Protein AF-A0A8S3HGE3-F1 (afdb_monomer_lite)

Radius of gyration: 22.32 Å; chains: 1; bounding box: 62×62×55 Å

Organism: NCBI:txid392030

Secondary structure (DSSP, 8-state):
-HHHHHHHS--HHHHHHHHHHHHHHHHHGGGS-HHHHHHHHHHHHHHHHHHHHT--TTTHHHHHHHHHHHHTTS-GGGGHHHHHHHHHHHH----SSHHHHHHHHHHHGGGGGGGGG-HHHHHHHHHHHHHHTT-S-HHHHHHHHHHHHHHHTT---TTSS---SS--HHHHHHHHHHHHHHHHHHHHTS----GGGSGGG--HHHHHHHHTT--

pLDDT: mean 78.07, std 15.97, range [35.91, 94.75]

Structure (mmCIF, N/CA/C/O backbone):
data_AF-A0A8S3HGE3-F1
#
_entry.id   AF-A0A8S3HGE3-F1
#
loop_
_atom_site.group_PDB
_atom_site.id
_atom_site.type_symbol
_atom_site.label_atom_id
_atom_site.label_alt_id
_atom_site.label_comp_id
_atom_site.label_asym_id
_atom_site.label_entity_id
_atom_site.label_seq_id
_atom_site.pdbx_PDB_ins_code
_atom_site.Cartn_x
_atom_site.Cartn_y
_atom_site.Cartn_z
_atom_site.occupancy
_atom_site.B_iso_or_equiv
_atom_site.auth_seq_id
_atom_site.auth_comp_id
_atom_site.auth_asym_id
_atom_site.auth_atom_id
_atom_site.pdbx_PDB_model_num
ATOM 1 N N . MET A 1 1 ? -13.834 15.877 12.678 1.00 54.72 1 MET A N 1
ATOM 2 C CA . MET A 1 1 ? -13.545 17.327 12.611 1.00 54.72 1 MET A CA 1
ATOM 3 C C . MET A 1 1 ? -12.083 17.630 12.947 1.00 54.72 1 MET A C 1
ATOM 5 O O . MET A 1 1 ? -11.400 18.137 12.074 1.00 54.72 1 MET A O 1
ATOM 9 N N . LEU A 1 2 ? -11.557 17.205 14.107 1.00 62.97 2 LEU A N 1
ATOM 10 C CA . LEU A 1 2 ? -10.169 17.497 14.526 1.00 62.97 2 LEU A CA 1
ATOM 11 C C . LEU A 1 2 ? -9.059 16.929 13.608 1.00 62.97 2 LEU A C 1
ATOM 13 O O . LEU A 1 2 ? -8.028 17.559 13.411 1.00 62.97 2 LEU A O 1
ATOM 17 N N . ILE A 1 3 ? -9.249 15.727 13.049 1.00 71.12 3 ILE A N 1
ATOM 18 C CA . ILE A 1 3 ? -8.222 15.075 12.211 1.00 71.12 3 ILE A CA 1
ATOM 19 C C . ILE A 1 3 ? -8.073 15.797 10.861 1.00 71.12 3 ILE A C 1
ATOM 21 O O . ILE A 1 3 ? -6.953 16.067 10.445 1.00 71.12 3 ILE A O 1
ATOM 25 N N . HIS A 1 4 ? -9.191 16.173 10.224 1.00 71.25 4 HIS A N 1
ATOM 26 C CA . HIS A 1 4 ? -9.187 16.958 8.980 1.00 71.25 4 HIS A CA 1
ATOM 27 C C . HIS A 1 4 ? -8.531 18.333 9.157 1.00 71.25 4 HIS A C 1
ATOM 29 O O . HIS A 1 4 ? -7.916 18.844 8.227 1.00 71.25 4 HIS A O 1
ATOM 35 N N . GLU A 1 5 ? -8.670 18.943 10.333 1.00 68.62 5 GLU A N 1
ATOM 36 C CA . GLU A 1 5 ? -8.031 20.222 10.642 1.00 68.62 5 GLU A CA 1
ATOM 37 C C . GLU A 1 5 ? -6.507 20.067 10.713 1.00 68.62 5 GLU A C 1
ATOM 39 O O . GLU A 1 5 ? -5.779 20.774 10.019 1.00 68.62 5 GLU A O 1
ATOM 44 N N . LYS A 1 6 ? -6.022 19.043 11.427 1.00 67.31 6 LYS A N 1
ATOM 45 C CA . LYS A 1 6 ? -4.583 18.757 11.542 1.00 67.31 6 LYS A CA 1
ATOM 46 C C . LYS A 1 6 ? -3.909 18.384 10.224 1.00 67.31 6 LYS A C 1
ATOM 48 O O . LYS A 1 6 ? -2.721 18.639 10.069 1.00 67.31 6 LYS A O 1
ATOM 53 N N . THR A 1 7 ? -4.624 17.784 9.273 1.00 66.25 7 THR A N 1
ATOM 54 C CA . THR A 1 7 ? -4.056 17.444 7.956 1.00 66.25 7 THR A CA 1
ATOM 55 C C . THR A 1 7 ? -4.011 18.608 6.974 1.00 66.25 7 THR A C 1
ATOM 57 O O . THR A 1 7 ? -3.362 18.485 5.939 1.00 66.25 7 THR A O 1
ATOM 60 N N . LYS A 1 8 ? -4.687 19.726 7.268 1.00 69.50 8 LYS A N 1
ATOM 61 C CA . LYS A 1 8 ? -4.568 20.965 6.479 1.00 69.50 8 LYS A CA 1
ATOM 62 C C . LYS A 1 8 ? -3.322 21.764 6.848 1.00 69.50 8 LYS A C 1
ATOM 64 O O . LYS A 1 8 ? -2.841 22.573 6.055 1.00 69.50 8 LYS A O 1
ATOM 69 N N . GLU A 1 9 ? -2.786 21.542 8.042 1.00 65.25 9 GLU A N 1
ATOM 70 C CA . GLU A 1 9 ? -1.549 22.166 8.482 1.00 65.25 9 GLU A CA 1
ATOM 71 C C . GLU A 1 9 ? -0.352 21.535 7.761 1.00 65.25 9 GLU A C 1
ATOM 73 O O . GLU A 1 9 ? -0.118 20.334 7.846 1.00 65.25 9 GLU A O 1
ATOM 78 N N . LYS A 1 10 ? 0.484 22.354 7.111 1.00 65.0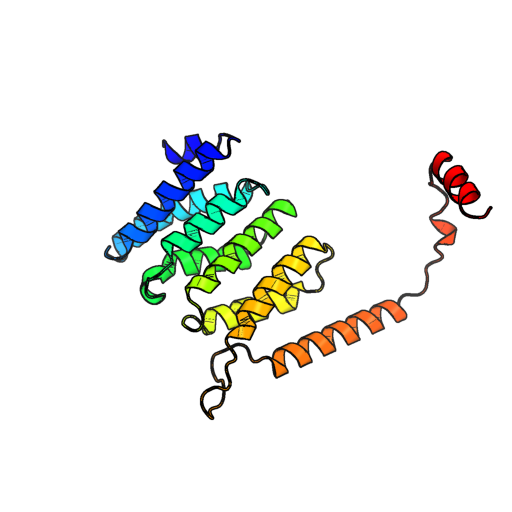6 10 LYS A N 1
ATOM 79 C CA . LYS A 1 10 ? 1.721 21.892 6.443 1.00 65.06 10 LYS A CA 1
ATOM 80 C C . LYS A 1 10 ? 2.775 21.326 7.407 1.00 65.06 10 LYS A C 1
ATOM 82 O O . LYS A 1 10 ? 3.845 20.902 6.969 1.00 65.06 10 LYS A O 1
ATOM 87 N N . GLN A 1 11 ? 2.527 21.363 8.716 1.00 73.44 11 GLN A N 1
ATOM 88 C CA . GLN A 1 11 ? 3.486 20.911 9.711 1.00 73.44 11 GLN A CA 1
ATOM 89 C C . GLN A 1 11 ? 3.559 19.385 9.750 1.00 73.44 11 GLN A C 1
ATOM 91 O O . GLN A 1 11 ? 2.564 18.689 9.951 1.00 73.44 11 GLN A O 1
ATOM 96 N N . ASN A 1 12 ? 4.780 18.860 9.641 1.00 74.88 12 ASN A N 1
ATOM 97 C CA . ASN A 1 12 ? 5.035 17.420 9.692 1.00 74.88 12 ASN A CA 1
ATOM 98 C C . ASN A 1 12 ? 4.527 16.779 11.003 1.00 74.88 12 ASN A C 1
ATOM 100 O O . ASN A 1 12 ? 4.037 15.653 11.010 1.00 74.88 12 ASN A O 1
ATOM 104 N N . GLY A 1 13 ? 4.587 17.519 12.119 1.00 80.81 13 GLY A N 1
ATOM 105 C CA . GLY A 1 13 ? 4.080 17.064 13.417 1.00 80.81 13 GLY A CA 1
ATOM 106 C C . GLY A 1 13 ? 2.573 16.788 13.417 1.00 80.81 13 GLY A C 1
ATOM 107 O O . GLY A 1 13 ? 2.141 15.763 13.945 1.00 80.81 13 GLY A O 1
ATOM 108 N N . SER A 1 14 ? 1.777 17.644 12.776 1.00 84.75 14 SER A N 1
ATOM 109 C CA . SER A 1 14 ? 0.318 17.500 12.714 1.00 84.75 14 SER A CA 1
ATOM 110 C C . SER A 1 14 ? -0.094 16.299 11.866 1.00 84.75 14 SER A C 1
ATOM 112 O O . SER A 1 14 ? -0.944 15.512 12.292 1.00 84.75 14 SER A O 1
ATOM 114 N N . HIS A 1 15 ? 0.586 16.078 10.734 1.00 88.31 15 HIS A N 1
ATOM 115 C CA . HIS A 1 15 ? 0.413 14.864 9.933 1.00 88.31 15 HIS A CA 1
ATOM 116 C C . HIS A 1 15 ? 0.807 13.599 10.691 1.00 88.31 15 HIS A C 1
ATOM 118 O O . HIS A 1 15 ? 0.085 12.610 10.605 1.00 88.31 15 HIS A O 1
ATOM 124 N N . ARG A 1 16 ? 1.906 13.617 11.457 1.00 89.31 16 ARG A N 1
ATOM 125 C CA . ARG A 1 16 ? 2.322 12.459 12.258 1.00 89.31 16 ARG A CA 1
ATOM 126 C C . ARG A 1 16 ? 1.259 12.069 13.282 1.00 89.31 16 ARG A C 1
ATOM 128 O O . ARG A 1 16 ? 0.862 10.911 13.322 1.00 89.31 16 ARG A O 1
ATOM 135 N N . VAL A 1 17 ? 0.736 13.037 14.036 1.00 91.12 17 VAL A N 1
ATOM 136 C CA . VAL A 1 17 ? -0.325 12.779 15.024 1.00 91.12 17 VAL A CA 1
ATOM 137 C C . V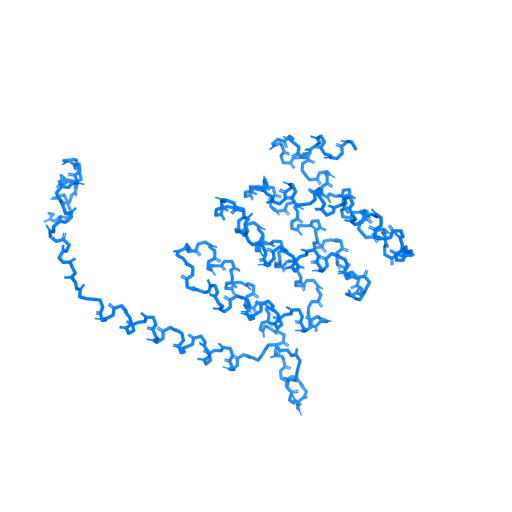AL A 1 17 ? -1.595 12.255 14.348 1.00 91.12 17 VAL A C 1
ATOM 139 O O . VAL A 1 17 ? -2.197 11.295 14.823 1.00 91.12 17 VAL A O 1
ATOM 142 N N . ALA A 1 18 ? -2.004 12.854 13.226 1.00 91.88 18 ALA A N 1
ATOM 143 C CA . ALA A 1 18 ? -3.161 12.376 12.471 1.00 91.88 18 ALA A CA 1
ATOM 144 C C . ALA A 1 18 ? -2.960 10.931 11.978 1.00 91.88 18 ALA A C 1
ATOM 146 O O . ALA A 1 18 ? -3.851 10.097 12.133 1.00 91.88 18 ALA A O 1
ATOM 147 N N . ALA A 1 19 ? -1.779 10.627 11.441 1.00 92.50 19 ALA A N 1
ATOM 148 C CA . ALA A 1 19 ? -1.415 9.310 10.938 1.00 92.50 19 ALA A CA 1
ATOM 149 C C . ALA A 1 19 ? -1.388 8.250 12.060 1.00 92.50 19 ALA A C 1
ATOM 151 O O . ALA A 1 19 ? -1.895 7.146 11.871 1.00 92.50 19 ALA A O 1
ATOM 152 N N . GLU A 1 20 ? -0.878 8.585 13.247 1.00 94.06 20 GLU A N 1
ATOM 153 C CA . GLU A 1 20 ? -0.883 7.698 14.422 1.00 94.06 20 GLU A CA 1
ATOM 154 C C . GLU A 1 20 ? -2.304 7.387 14.910 1.00 94.06 20 GLU A C 1
ATOM 156 O O . GLU A 1 20 ? -2.634 6.224 15.155 1.00 94.06 20 GLU A O 1
ATOM 161 N N . ILE A 1 21 ? -3.175 8.401 14.987 1.00 94.31 21 ILE A N 1
ATOM 162 C CA . ILE A 1 21 ? -4.586 8.214 15.358 1.00 94.31 21 ILE A CA 1
ATOM 163 C C . ILE A 1 21 ? -5.279 7.291 14.351 1.00 94.31 21 ILE A C 1
ATOM 165 O O . ILE A 1 21 ? -5.951 6.338 14.746 1.00 94.31 21 ILE A O 1
ATOM 169 N N . VAL A 1 22 ? -5.090 7.536 13.051 1.00 94.75 22 VAL A N 1
ATOM 170 C CA . VAL A 1 22 ? -5.672 6.704 11.987 1.00 94.75 22 VAL A CA 1
ATOM 171 C C . VAL A 1 22 ? -5.157 5.269 12.064 1.00 94.75 22 VAL A C 1
ATOM 173 O O . VAL A 1 22 ? -5.952 4.334 11.974 1.00 94.75 22 VAL A O 1
ATOM 176 N N . ALA A 1 23 ? -3.857 5.073 12.298 1.00 94.50 23 ALA A N 1
ATOM 177 C CA . ALA A 1 23 ? -3.283 3.739 12.443 1.00 94.50 23 ALA A CA 1
ATOM 178 C C . ALA A 1 23 ? -3.908 2.985 13.629 1.00 94.50 23 ALA A C 1
ATOM 180 O O . ALA A 1 23 ? -4.253 1.807 13.509 1.00 94.50 23 ALA A O 1
ATOM 181 N N . GLY A 1 24 ? -4.107 3.681 14.755 1.00 94.44 24 GLY A N 1
ATOM 182 C CA . GLY A 1 24 ? -4.789 3.152 15.935 1.00 94.44 24 GLY A CA 1
ATOM 183 C C . GLY A 1 24 ? -6.242 2.763 15.659 1.00 94.44 24 GLY A C 1
ATOM 184 O O . GLY A 1 24 ? -6.662 1.676 16.053 1.00 94.44 24 GLY A O 1
ATOM 185 N N . ILE A 1 25 ? -6.989 3.598 14.930 1.00 94.50 25 ILE A N 1
ATOM 186 C CA . ILE A 1 25 ? -8.376 3.313 14.531 1.00 94.50 25 ILE A CA 1
ATOM 187 C C . ILE A 1 25 ? -8.440 2.067 13.640 1.00 94.50 25 ILE A C 1
ATOM 189 O O . ILE A 1 25 ? -9.190 1.138 13.943 1.00 94.50 25 ILE A O 1
ATOM 193 N N . ILE A 1 26 ? -7.623 2.004 12.580 1.00 94.00 26 ILE A N 1
ATOM 194 C CA . ILE A 1 26 ? -7.601 0.857 11.658 1.00 94.00 26 ILE A CA 1
ATOM 195 C C . ILE A 1 26 ? -7.278 -0.425 12.431 1.00 94.00 26 ILE A C 1
ATOM 197 O O . ILE A 1 26 ? -8.004 -1.415 12.336 1.00 94.00 26 ILE A O 1
ATOM 201 N N . ARG A 1 27 ? -6.236 -0.400 13.266 1.00 92.12 27 ARG A N 1
ATOM 202 C CA . ARG A 1 27 ? -5.816 -1.565 14.054 1.00 92.12 27 ARG A CA 1
ATOM 203 C C . ARG A 1 27 ? -6.837 -1.962 15.124 1.00 92.12 27 ARG A C 1
ATOM 205 O O . ARG A 1 27 ? -7.022 -3.154 15.375 1.00 92.12 27 ARG A O 1
ATOM 212 N N . GLY A 1 28 ? -7.501 -0.987 15.744 1.00 91.75 28 GLY A N 1
ATOM 213 C CA . GLY A 1 28 ? -8.552 -1.190 16.744 1.00 91.75 28 GLY A CA 1
ATOM 214 C C . GLY A 1 28 ? -9.842 -1.762 16.153 1.00 91.75 28 GLY A C 1
ATOM 215 O O . GLY A 1 28 ? -10.520 -2.549 16.811 1.00 91.75 28 GLY A O 1
ATOM 216 N N . SER A 1 29 ? -10.128 -1.457 14.884 1.00 91.88 29 SER A N 1
ATOM 217 C CA . SER A 1 29 ? -11.315 -1.945 14.168 1.00 91.88 29 SER A CA 1
ATOM 218 C C . SER A 1 29 ? -11.254 -3.425 13.755 1.00 91.88 29 SER A C 1
ATOM 220 O O . SER A 1 29 ? -12.217 -3.955 13.209 1.00 91.88 29 SER A O 1
ATOM 222 N N . LYS A 1 30 ? -10.164 -4.149 14.061 1.00 84.56 30 LYS A N 1
ATOM 223 C CA . LYS A 1 30 ? -9.951 -5.548 13.625 1.00 84.56 30 LYS A CA 1
ATOM 224 C C . LYS A 1 30 ? -10.990 -6.572 14.110 1.00 84.56 30 LYS A C 1
ATOM 226 O O . LYS A 1 30 ? -11.008 -7.690 13.598 1.00 84.56 30 LYS A O 1
ATOM 231 N N . TYR A 1 31 ? -11.766 -6.239 15.142 1.00 86.81 31 TYR A N 1
ATOM 232 C CA . TYR A 1 31 ? -12.810 -7.100 15.717 1.00 86.81 31 TYR A CA 1
ATOM 233 C C . TYR A 1 31 ? -14.220 -6.536 15.523 1.00 86.81 31 TYR A C 1
ATOM 235 O O . TYR A 1 31 ? -15.166 -7.046 16.117 1.00 86.81 31 TYR A O 1
ATOM 243 N N . TRP A 1 32 ? -14.365 -5.465 14.746 1.00 92.50 32 TRP A N 1
ATOM 244 C CA . TRP A 1 32 ? -15.670 -4.879 14.473 1.00 92.50 32 TRP A CA 1
ATOM 245 C C . TRP A 1 32 ? -16.461 -5.762 13.509 1.00 92.50 32 TRP A C 1
ATOM 247 O O . TRP A 1 32 ? -15.884 -6.552 12.755 1.00 92.50 32 TRP A O 1
ATOM 257 N N . THR A 1 33 ? -17.787 -5.635 13.542 1.00 92.25 33 THR A N 1
ATOM 258 C CA . THR A 1 33 ? -18.631 -6.276 12.532 1.00 92.25 33 THR A CA 1
ATOM 259 C C . THR A 1 33 ? -18.387 -5.630 11.168 1.00 92.25 33 THR A C 1
ATOM 261 O O . THR A 1 33 ? -17.829 -4.531 11.072 1.00 92.25 33 THR A O 1
ATOM 264 N N . ILE A 1 34 ? -18.787 -6.318 10.099 1.00 89.50 34 ILE A N 1
ATOM 265 C CA . ILE A 1 34 ? -18.593 -5.824 8.732 1.00 89.50 34 ILE A CA 1
ATOM 266 C C . ILE A 1 34 ? -19.322 -4.487 8.548 1.00 89.50 34 ILE A C 1
ATOM 268 O O . ILE A 1 34 ? -18.757 -3.566 7.976 1.00 89.50 34 ILE A O 1
ATOM 272 N N . GLU A 1 35 ? -20.514 -4.335 9.122 1.00 93.19 35 GLU A N 1
ATOM 273 C CA . GLU A 1 35 ? -21.335 -3.125 9.010 1.00 93.19 35 GLU A CA 1
ATOM 274 C C . GLU A 1 35 ? -20.646 -1.915 9.655 1.00 93.19 35 GLU A C 1
ATOM 276 O O . GLU A 1 35 ? -20.549 -0.850 9.044 1.00 93.19 35 GLU A O 1
ATOM 281 N N . MET A 1 36 ? -20.101 -2.092 10.863 1.00 93.69 36 MET A N 1
ATOM 282 C CA . MET A 1 36 ? -19.348 -1.042 11.559 1.00 93.69 36 MET A CA 1
ATOM 283 C C . MET A 1 36 ? -18.067 -0.675 10.807 1.00 93.69 36 MET A C 1
ATOM 285 O O . MET A 1 36 ? -17.673 0.492 10.748 1.00 93.69 36 MET A O 1
ATOM 289 N N . LEU A 1 37 ? -17.392 -1.679 10.246 1.00 93.25 37 LEU A N 1
ATOM 290 C CA . LEU A 1 37 ? -16.194 -1.465 9.450 1.00 93.25 37 LEU A CA 1
ATOM 291 C C . LEU A 1 37 ? -16.529 -0.691 8.164 1.00 93.25 37 LEU A C 1
ATOM 293 O O . LEU A 1 37 ? -15.776 0.197 7.773 1.00 93.25 37 LEU A O 1
ATOM 297 N N . ASP A 1 38 ? -17.667 -0.962 7.539 1.00 91.62 38 ASP A N 1
ATOM 298 C CA . ASP A 1 38 ? -18.091 -0.304 6.299 1.00 91.62 38 ASP A CA 1
ATOM 299 C C . ASP A 1 38 ? -18.464 1.152 6.525 1.00 91.62 38 ASP A C 1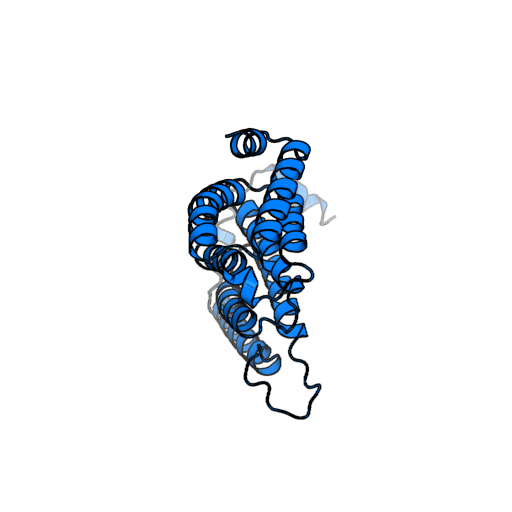
ATOM 301 O O . ASP A 1 38 ? -18.056 2.027 5.755 1.00 91.62 38 ASP A O 1
ATOM 305 N N . GLU A 1 39 ? -19.160 1.433 7.623 1.00 93.56 39 GLU A N 1
ATOM 306 C CA . GLU A 1 39 ? -19.457 2.799 8.041 1.00 93.56 39 GLU A CA 1
ATOM 307 C C . GLU A 1 39 ? -18.176 3.595 8.333 1.00 93.56 39 GLU A C 1
ATOM 309 O O . GLU A 1 39 ? -18.026 4.735 7.877 1.00 93.56 39 GLU A O 1
ATOM 314 N N . LEU A 1 40 ? -17.207 2.976 9.019 1.00 93.88 40 LEU A N 1
ATOM 315 C CA . LEU A 1 40 ? -15.900 3.579 9.272 1.00 93.88 40 LEU A CA 1
ATOM 316 C C . LEU A 1 40 ? -15.165 3.889 7.962 1.00 93.88 40 LEU A C 1
ATOM 318 O O . LEU A 1 40 ? -14.719 5.020 7.743 1.00 93.88 40 LEU A O 1
ATOM 322 N N . TRP A 1 41 ? -15.035 2.892 7.084 1.00 93.88 41 TRP A N 1
ATOM 323 C CA . TRP A 1 41 ? -14.255 3.017 5.854 1.00 93.88 41 TRP A CA 1
ATOM 324 C C . TRP A 1 41 ? -14.905 3.929 4.820 1.00 93.88 41 TRP A C 1
ATOM 326 O O . TRP A 1 41 ? -14.175 4.539 4.039 1.00 93.88 41 TRP A O 1
ATOM 336 N N . LYS A 1 42 ? -16.230 4.119 4.846 1.00 92.62 42 LYS A N 1
ATOM 337 C CA . LYS A 1 42 ? -16.914 5.115 4.009 1.00 92.62 42 LYS A CA 1
ATOM 338 C C . LYS A 1 42 ? -16.358 6.521 4.240 1.00 92.62 42 LYS A C 1
ATOM 340 O O . LYS A 1 42 ? -15.998 7.204 3.285 1.00 92.62 42 LYS A O 1
ATOM 345 N N . ASN A 1 43 ? -16.239 6.932 5.501 1.00 91.00 43 ASN A N 1
ATOM 346 C CA . ASN A 1 43 ? -15.710 8.252 5.852 1.00 91.00 43 ASN A CA 1
ATOM 347 C C . ASN A 1 43 ? -14.180 8.293 5.750 1.00 91.00 43 ASN A C 1
ATOM 349 O O . ASN A 1 43 ? -13.609 9.262 5.248 1.00 91.00 43 ASN A O 1
ATOM 353 N N . LEU A 1 44 ? -13.512 7.223 6.189 1.00 92.38 44 LEU A N 1
ATOM 354 C CA . LEU A 1 44 ? -12.054 7.155 6.198 1.00 92.38 44 LEU A CA 1
ATOM 355 C C . LEU A 1 44 ? -11.462 7.172 4.783 1.00 92.38 44 LEU A C 1
ATOM 357 O O . LEU A 1 44 ? -10.444 7.818 4.567 1.00 92.38 44 LEU A O 1
ATOM 361 N N . THR A 1 45 ? -12.111 6.528 3.810 1.00 90.62 45 THR A N 1
ATOM 362 C CA . THR A 1 45 ? -11.656 6.511 2.408 1.00 90.62 45 THR A CA 1
ATOM 363 C C . THR A 1 45 ? -11.656 7.911 1.799 1.00 90.62 45 THR A C 1
ATOM 365 O O . THR A 1 45 ? -10.688 8.290 1.145 1.00 90.62 45 THR A O 1
ATOM 368 N N . VAL A 1 46 ? -12.703 8.709 2.042 1.00 89.19 46 VAL A N 1
ATOM 369 C CA . VAL A 1 46 ? -12.779 10.099 1.554 1.00 89.19 46 VAL A CA 1
ATOM 370 C C . VAL A 1 46 ? -11.632 10.930 2.131 1.00 89.19 46 VAL A C 1
ATOM 372 O O . VAL A 1 46 ? -10.916 11.597 1.387 1.00 89.19 46 VAL A O 1
ATOM 375 N N . PHE A 1 47 ? -11.410 10.825 3.442 1.00 89.75 47 PHE A N 1
ATOM 376 C CA . PHE A 1 47 ? -10.310 11.503 4.122 1.00 89.75 47 PHE A CA 1
ATOM 377 C C . PHE A 1 47 ? -8.933 11.062 3.599 1.00 89.75 47 PHE A C 1
ATOM 379 O O . PHE A 1 47 ? -8.089 11.898 3.287 1.00 89.75 47 PHE A O 1
ATOM 386 N N . LEU A 1 48 ? -8.696 9.755 3.465 1.00 89.06 48 LEU A N 1
ATOM 387 C CA . LEU A 1 48 ? -7.415 9.234 2.990 1.00 89.06 48 LEU A CA 1
ATOM 388 C C . LEU A 1 48 ? -7.138 9.624 1.533 1.00 89.06 48 LEU A C 1
ATOM 390 O O . LEU A 1 48 ? -5.985 9.888 1.202 1.00 89.06 48 LEU A O 1
ATOM 394 N N . ASN A 1 49 ? -8.161 9.719 0.679 1.00 86.44 49 ASN A N 1
ATOM 395 C CA . ASN A 1 49 ? -8.011 10.227 -0.688 1.00 86.44 49 ASN A CA 1
ATOM 396 C C . ASN A 1 49 ? -7.593 11.707 -0.711 1.00 86.44 49 ASN A C 1
ATOM 398 O O . ASN A 1 49 ? -6.700 12.081 -1.476 1.00 86.44 49 ASN A O 1
ATOM 402 N N . GLU A 1 50 ? -8.184 12.541 0.151 1.00 84.19 50 GLU A N 1
ATOM 403 C CA . GLU A 1 50 ? -7.792 13.951 0.307 1.00 84.19 50 GLU A CA 1
ATOM 404 C C . GLU A 1 50 ? -6.337 14.071 0.783 1.00 84.19 50 GLU A C 1
ATOM 406 O O . GLU A 1 50 ? -5.555 14.849 0.231 1.00 84.19 50 GLU A O 1
ATOM 411 N N . VAL A 1 51 ? -5.951 13.256 1.768 1.00 85.31 51 VAL A N 1
ATOM 412 C CA . VAL A 1 51 ? -4.574 13.189 2.268 1.00 85.31 51 VAL A CA 1
ATOM 413 C C . VAL A 1 51 ? -3.616 12.772 1.157 1.00 85.31 51 VAL A C 1
ATOM 415 O O . VAL A 1 51 ? -2.633 13.470 0.923 1.00 85.31 51 VAL A O 1
ATOM 418 N N . CYS A 1 52 ? -3.908 11.673 0.457 1.00 81.88 52 CYS A N 1
ATOM 419 C CA . CYS A 1 52 ? -3.062 11.125 -0.603 1.00 81.88 52 CYS A CA 1
ATOM 420 C C . CYS A 1 52 ? -2.854 12.112 -1.757 1.00 81.88 52 CYS A C 1
ATOM 422 O O . CYS A 1 52 ? -1.756 12.196 -2.309 1.00 81.88 52 CYS A O 1
ATOM 424 N N . SER A 1 53 ? -3.878 12.907 -2.073 1.00 80.81 53 SER A N 1
ATOM 425 C CA . SER A 1 53 ? -3.805 13.945 -3.107 1.00 80.81 53 SER A CA 1
ATOM 426 C C . SER A 1 53 ? -2.836 15.078 -2.745 1.00 80.81 53 SER A C 1
ATOM 428 O O . SER A 1 53 ? -2.216 15.666 -3.628 1.00 80.81 53 SER A O 1
ATOM 430 N N . ASN A 1 54 ? -2.665 15.348 -1.447 1.00 79.81 54 ASN A N 1
ATOM 431 C CA . ASN A 1 54 ? -1.870 16.455 -0.910 1.00 79.81 54 ASN A CA 1
ATOM 432 C C . ASN A 1 54 ? -0.545 16.006 -0.261 1.00 79.81 54 ASN A C 1
ATOM 434 O O . ASN A 1 54 ? 0.073 16.767 0.492 1.00 79.81 54 ASN A O 1
ATOM 438 N N . LEU A 1 55 ? -0.096 14.774 -0.521 1.00 80.12 55 LEU A N 1
ATOM 439 C CA . LEU A 1 55 ? 1.166 14.274 0.024 1.00 80.12 55 LEU A CA 1
ATOM 440 C C . LEU A 1 55 ? 2.370 15.017 -0.554 1.00 80.12 55 LEU A C 1
ATOM 442 O O . LEU A 1 55 ? 2.445 15.328 -1.741 1.00 80.12 55 LEU A O 1
ATOM 446 N N . ASN A 1 56 ? 3.355 15.242 0.309 1.00 77.31 56 ASN A N 1
ATOM 447 C CA . ASN A 1 56 ? 4.679 15.714 -0.064 1.00 77.31 56 ASN A CA 1
ATOM 448 C C . ASN A 1 56 ? 5.734 14.710 0.427 1.00 77.31 56 ASN A C 1
ATOM 450 O O . ASN A 1 56 ? 5.430 13.793 1.194 1.00 77.31 56 ASN A O 1
ATOM 454 N N . SER A 1 57 ? 6.986 14.892 0.009 1.00 76.00 57 SER A N 1
ATOM 455 C CA . SER A 1 57 ? 8.096 13.995 0.364 1.00 76.00 57 SER A CA 1
ATOM 456 C C . SER A 1 57 ? 8.322 13.854 1.873 1.00 76.00 57 SER A C 1
ATOM 458 O O . SER A 1 57 ? 8.824 12.830 2.327 1.00 76.00 57 SER A O 1
ATOM 460 N N . ASN A 1 58 ? 7.954 14.865 2.664 1.00 76.88 58 ASN A N 1
ATOM 461 C CA . ASN A 1 58 ? 8.155 14.856 4.111 1.00 76.88 58 ASN A CA 1
ATOM 462 C C . ASN A 1 58 ? 7.016 14.113 4.823 1.00 76.88 58 ASN A C 1
ATOM 464 O O . ASN A 1 58 ? 7.265 13.352 5.758 1.00 76.88 58 ASN A O 1
ATOM 468 N N . THR A 1 59 ? 5.778 14.280 4.350 1.00 83.94 59 THR A N 1
ATOM 469 C CA . THR A 1 59 ? 4.579 13.694 4.963 1.00 83.94 59 THR A CA 1
ATOM 470 C C . THR A 1 59 ? 4.304 12.267 4.497 1.00 83.94 59 THR A C 1
ATOM 472 O O . THR A 1 59 ? 3.679 11.506 5.239 1.00 83.94 59 THR A O 1
ATOM 475 N N . CYS A 1 60 ? 4.799 11.853 3.322 1.00 85.25 60 CYS A N 1
ATOM 476 C CA . CYS A 1 60 ? 4.598 10.491 2.813 1.00 85.25 60 CYS A CA 1
ATOM 477 C C . CYS A 1 60 ? 5.159 9.423 3.768 1.00 85.25 60 CYS A C 1
ATOM 479 O O . CYS A 1 60 ? 4.566 8.357 3.920 1.00 85.25 60 CYS A O 1
ATOM 481 N N . SER A 1 61 ? 6.253 9.734 4.471 1.00 88.31 61 SER A N 1
ATOM 482 C CA . SER A 1 61 ? 6.873 8.851 5.466 1.00 88.31 61 SER A CA 1
ATOM 483 C C . SER A 1 61 ? 5.950 8.559 6.659 1.00 88.31 61 SER A C 1
ATOM 485 O O . SER A 1 61 ? 5.859 7.412 7.108 1.00 88.31 61 SER A O 1
ATOM 487 N N . CYS A 1 62 ? 5.206 9.566 7.133 1.00 90.44 62 CYS A N 1
ATOM 488 C CA . CYS A 1 62 ? 4.245 9.423 8.226 1.00 90.44 62 CYS A CA 1
ATOM 489 C C . CYS A 1 62 ? 3.097 8.492 7.832 1.00 90.44 62 CYS A C 1
ATOM 491 O O . CYS A 1 62 ? 2.746 7.585 8.585 1.00 90.44 62 CYS A O 1
ATOM 493 N N . TRP A 1 63 ? 2.546 8.676 6.631 1.00 91.19 63 TRP A N 1
ATOM 494 C CA . TRP A 1 63 ? 1.430 7.864 6.143 1.00 91.19 63 TRP A CA 1
ATOM 495 C C . TRP A 1 63 ? 1.854 6.451 5.743 1.00 91.19 63 TRP A C 1
ATOM 497 O O . TRP A 1 63 ? 1.139 5.500 6.049 1.00 91.19 63 TRP A O 1
ATOM 507 N N . GLY A 1 64 ? 3.046 6.277 5.165 1.00 91.38 64 GLY A N 1
ATOM 508 C CA . GLY A 1 64 ? 3.615 4.943 4.960 1.00 91.38 64 GLY A CA 1
ATOM 509 C C . GLY A 1 64 ? 3.790 4.196 6.286 1.00 91.38 64 GLY A C 1
ATOM 510 O O . GLY A 1 64 ? 3.349 3.056 6.422 1.00 91.38 64 GLY A O 1
ATOM 511 N N . SER A 1 65 ? 4.328 4.864 7.311 1.00 92.06 65 SER A N 1
ATOM 512 C CA . SER A 1 65 ? 4.461 4.277 8.653 1.00 92.06 65 SER A CA 1
ATOM 513 C C . SER A 1 65 ? 3.105 3.944 9.287 1.00 92.06 65 SER A C 1
ATOM 515 O O . SER A 1 65 ? 2.974 2.902 9.925 1.00 92.06 65 SER A O 1
ATOM 517 N N . CYS A 1 66 ? 2.085 4.779 9.071 1.00 93.81 66 CYS A N 1
ATOM 518 C CA . CYS A 1 66 ? 0.711 4.525 9.511 1.00 93.81 66 CYS A CA 1
ATOM 519 C C . CYS A 1 66 ? 0.155 3.222 8.928 1.00 93.81 66 CYS A C 1
ATOM 521 O O . CYS A 1 66 ? -0.253 2.347 9.693 1.00 93.81 66 CYS A O 1
ATOM 523 N N . PHE A 1 67 ? 0.196 3.051 7.601 1.00 93.50 67 PHE A N 1
ATOM 524 C CA . PHE A 1 67 ? -0.274 1.818 6.963 1.00 93.50 67 PHE A CA 1
ATOM 525 C C . PHE A 1 67 ? 0.539 0.607 7.413 1.00 93.50 67 PHE A C 1
ATOM 527 O O . PHE A 1 67 ? -0.044 -0.415 7.776 1.00 93.50 67 PHE A O 1
ATOM 534 N N . LYS A 1 68 ? 1.870 0.733 7.464 1.00 93.75 68 LYS A N 1
ATOM 535 C CA . LYS A 1 68 ? 2.755 -0.328 7.951 1.00 93.75 68 LYS A CA 1
ATOM 536 C C . LYS A 1 68 ? 2.342 -0.789 9.351 1.00 93.75 68 LYS A C 1
ATOM 538 O O . LYS A 1 68 ? 2.063 -1.967 9.546 1.00 93.75 68 LYS A O 1
ATOM 543 N N . TYR A 1 69 ? 2.234 0.138 10.301 1.00 94.12 69 TYR A N 1
ATOM 544 C CA . TYR A 1 69 ? 1.888 -0.166 11.691 1.00 94.12 69 TYR A CA 1
ATOM 545 C C . TYR A 1 69 ? 0.461 -0.704 11.859 1.00 94.12 69 TYR A C 1
ATOM 547 O O . TYR A 1 69 ? 0.211 -1.565 12.708 1.00 94.12 69 TYR A O 1
ATOM 555 N N . ALA A 1 70 ? -0.485 -0.205 11.061 1.00 93.81 70 ALA A N 1
ATOM 556 C CA . ALA A 1 70 ? -1.867 -0.668 11.088 1.00 93.81 70 ALA A CA 1
ATOM 557 C C . ALA A 1 70 ? -1.998 -2.128 10.619 1.00 93.81 70 ALA A C 1
ATOM 559 O O . ALA A 1 70 ? -2.811 -2.875 11.161 1.00 93.81 70 ALA A O 1
ATOM 560 N N . MET A 1 71 ? -1.192 -2.530 9.632 1.00 93.38 71 MET A N 1
ATOM 561 C CA . MET A 1 71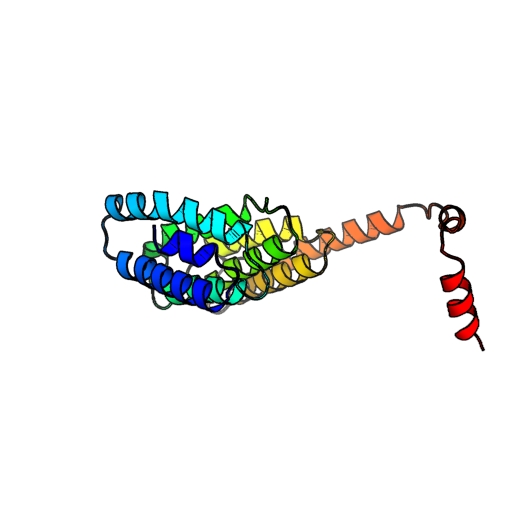 ? -1.250 -3.843 8.977 1.00 93.38 71 MET A CA 1
ATOM 562 C C . MET A 1 71 ? -0.285 -4.885 9.578 1.00 93.38 71 MET A C 1
ATOM 564 O O . MET A 1 71 ? -0.442 -6.088 9.355 1.00 93.38 71 MET A O 1
ATOM 568 N N . GLU A 1 72 ? 0.707 -4.450 10.352 1.00 92.94 72 GLU A N 1
ATOM 569 C CA . GLU A 1 72 ? 1.725 -5.312 10.956 1.00 92.94 72 GLU A CA 1
ATOM 570 C C . GLU A 1 72 ? 1.147 -6.295 11.990 1.00 92.94 72 GLU A C 1
ATOM 572 O O . GLU A 1 72 ? 0.311 -5.944 12.823 1.00 92.94 72 GLU A O 1
ATOM 577 N N . ASN A 1 73 ? 1.634 -7.544 11.972 1.00 89.56 73 ASN A N 1
ATOM 578 C CA . ASN A 1 73 ? 1.212 -8.627 12.874 1.00 89.56 73 ASN A CA 1
ATOM 579 C C . ASN A 1 73 ? -0.303 -8.922 12.863 1.00 89.56 73 ASN A C 1
ATOM 581 O O . ASN A 1 73 ? -0.848 -9.447 13.837 1.00 89.56 73 ASN A O 1
ATOM 585 N N . VAL A 1 74 ? -0.991 -8.615 11.757 1.00 88.62 74 VAL A N 1
ATOM 586 C CA . VAL A 1 74 ? -2.407 -8.952 11.550 1.00 88.62 74 VAL A CA 1
ATOM 587 C C . VAL A 1 74 ? -2.577 -9.917 10.371 1.00 88.62 74 VAL A C 1
ATOM 589 O O . VAL A 1 74 ? -1.764 -9.959 9.446 1.00 88.62 74 VAL A O 1
ATOM 592 N N . ASP A 1 75 ? -3.626 -10.740 10.428 1.00 89.88 75 ASP A N 1
ATOM 593 C CA . ASP A 1 75 ? -4.067 -11.591 9.321 1.00 89.88 75 ASP A CA 1
ATOM 594 C C . ASP A 1 75 ? -4.587 -10.719 8.154 1.00 89.88 75 ASP A C 1
ATOM 596 O O . ASP A 1 75 ? -5.508 -9.923 8.376 1.00 89.88 75 ASP A O 1
ATOM 600 N N . PRO A 1 76 ? -4.063 -10.866 6.918 1.00 90.69 76 PRO A N 1
ATOM 601 C CA . PRO A 1 76 ? -4.488 -10.060 5.773 1.00 90.69 76 PRO A CA 1
ATOM 602 C C . PRO A 1 76 ? -5.991 -10.143 5.483 1.00 90.69 76 PRO A C 1
ATOM 604 O O . PRO A 1 76 ? -6.584 -9.164 5.035 1.00 90.69 76 PRO A O 1
ATOM 607 N N . ARG A 1 77 ? -6.643 -11.273 5.796 1.00 88.44 77 ARG A N 1
ATOM 608 C CA . ARG A 1 77 ? -8.089 -11.470 5.581 1.00 88.44 77 ARG A CA 1
ATOM 609 C C . ARG A 1 77 ? -8.932 -10.513 6.419 1.00 88.44 77 ARG A C 1
ATOM 611 O O . ARG A 1 77 ? -10.016 -10.123 6.006 1.00 88.44 77 ARG A O 1
ATOM 618 N N . ARG A 1 78 ? -8.425 -10.108 7.588 1.00 87.94 78 ARG A N 1
ATOM 619 C CA . ARG A 1 78 ? -9.075 -9.118 8.464 1.00 87.94 78 ARG A CA 1
ATOM 620 C C . ARG A 1 78 ? -8.766 -7.677 8.062 1.00 87.94 78 ARG A C 1
ATOM 622 O O . ARG A 1 78 ? -9.432 -6.764 8.529 1.00 87.94 78 ARG A O 1
ATOM 629 N N . MET A 1 79 ? -7.788 -7.480 7.181 1.00 90.50 79 MET A N 1
ATOM 630 C CA . MET A 1 79 ? -7.339 -6.178 6.685 1.00 90.50 79 MET A CA 1
ATOM 631 C C . MET A 1 79 ? -7.777 -5.930 5.235 1.00 90.50 79 MET A C 1
ATOM 633 O O . MET A 1 79 ? -7.147 -5.165 4.507 1.00 90.50 79 MET A O 1
ATOM 637 N N . TYR A 1 80 ? -8.884 -6.544 4.811 1.00 89.69 80 TYR A N 1
ATOM 638 C CA . TYR A 1 80 ? -9.377 -6.441 3.439 1.00 89.69 80 TYR A CA 1
ATOM 639 C C . TYR A 1 80 ? -9.750 -5.008 3.023 1.00 89.69 80 TYR A C 1
ATOM 641 O O . TYR A 1 80 ? -9.504 -4.640 1.882 1.00 89.69 80 TYR A O 1
ATOM 649 N N . ARG A 1 81 ? -10.268 -4.169 3.935 1.00 91.31 81 ARG A N 1
ATOM 650 C CA . ARG A 1 81 ? -10.591 -2.758 3.649 1.00 91.31 81 ARG A CA 1
ATOM 651 C C . ARG A 1 81 ? -9.349 -1.889 3.376 1.00 91.31 81 ARG A C 1
ATOM 653 O O . ARG A 1 81 ? -9.319 -1.266 2.317 1.00 91.31 81 ARG A O 1
ATOM 660 N N . PRO A 1 82 ? -8.297 -1.886 4.228 1.00 91.12 82 PRO A N 1
ATOM 661 C CA . PRO A 1 82 ? -7.037 -1.224 3.887 1.00 91.12 82 PRO A CA 1
ATOM 662 C C . PRO A 1 82 ? -6.440 -1.727 2.572 1.00 91.12 82 PRO A C 1
ATOM 664 O O . PRO A 1 82 ? -5.999 -0.929 1.754 1.00 91.12 82 PRO A O 1
ATOM 667 N N . ILE A 1 83 ? -6.465 -3.042 2.342 1.00 90.31 83 ILE A N 1
ATOM 668 C CA . ILE A 1 83 ? -5.964 -3.643 1.101 1.00 90.31 83 ILE A CA 1
ATOM 669 C C . ILE A 1 83 ? -6.747 -3.127 -0.117 1.00 90.31 83 ILE A C 1
ATOM 671 O O . ILE A 1 83 ? -6.135 -2.698 -1.091 1.00 90.31 83 ILE A O 1
ATOM 675 N N . GLN A 1 84 ? -8.081 -3.119 -0.058 1.00 90.06 84 GLN A N 1
ATOM 676 C CA . GLN A 1 84 ? -8.939 -2.601 -1.129 1.00 90.06 84 GLN A CA 1
ATOM 677 C C . GLN A 1 84 ? -8.694 -1.115 -1.393 1.00 90.06 84 GLN A C 1
ATOM 679 O O . GLN A 1 84 ? -8.635 -0.696 -2.548 1.00 90.06 84 GLN A O 1
ATOM 684 N N . PHE A 1 85 ? -8.506 -0.324 -0.335 1.00 90.00 85 PHE A N 1
ATOM 685 C CA . PHE A 1 85 ? -8.137 1.080 -0.464 1.00 90.00 85 PHE A CA 1
ATOM 686 C C . PHE A 1 85 ? -6.807 1.233 -1.217 1.00 90.00 85 PHE A C 1
ATOM 688 O O . PHE A 1 85 ? -6.750 1.952 -2.212 1.00 90.00 85 PHE A O 1
ATOM 695 N N . LEU A 1 86 ? -5.766 0.493 -0.827 1.00 88.50 86 LEU A N 1
ATOM 696 C CA . LEU A 1 86 ? -4.467 0.521 -1.510 1.00 88.50 86 LEU A CA 1
ATOM 697 C C . LEU A 1 86 ? -4.558 0.063 -2.973 1.00 88.50 86 LEU A C 1
ATOM 699 O O . LEU A 1 86 ? -3.925 0.660 -3.840 1.00 88.50 86 LEU A O 1
ATOM 703 N N . GLN A 1 87 ? -5.390 -0.937 -3.275 1.00 87.06 87 GLN A N 1
ATOM 704 C CA . GLN A 1 87 ? -5.670 -1.346 -4.656 1.00 87.06 87 GLN A CA 1
ATOM 705 C C . GLN A 1 87 ? -6.364 -0.243 -5.463 1.00 87.06 87 GLN A C 1
ATOM 707 O O . GLN A 1 87 ? -6.033 -0.033 -6.628 1.00 87.06 87 GLN A O 1
ATOM 712 N N . SER A 1 88 ? -7.290 0.500 -4.851 1.00 86.00 88 SER A N 1
ATOM 713 C CA . SER A 1 88 ? -7.961 1.619 -5.523 1.00 86.00 88 SER A CA 1
ATOM 714 C C . SER A 1 88 ? -6.989 2.741 -5.909 1.00 86.00 88 SER A C 1
ATOM 716 O O . SER A 1 88 ? -7.139 3.329 -6.980 1.00 86.00 88 SER A O 1
ATOM 718 N N . LEU A 1 89 ? -5.942 2.967 -5.102 1.00 82.31 89 LEU A N 1
ATOM 719 C CA . LEU A 1 89 ? -4.882 3.935 -5.401 1.00 82.31 89 LEU A CA 1
ATOM 720 C C . LEU A 1 89 ? -4.023 3.522 -6.606 1.00 82.31 89 LEU A C 1
ATOM 722 O O . LEU A 1 89 ? -3.552 4.387 -7.338 1.00 82.31 89 LEU A O 1
ATOM 726 N N . ILE A 1 90 ? -3.836 2.217 -6.838 1.00 80.69 90 ILE A N 1
ATOM 727 C CA . ILE A 1 90 ? -3.119 1.702 -8.019 1.00 80.69 90 ILE A CA 1
ATOM 728 C C . ILE A 1 90 ? -3.918 1.985 -9.295 1.00 80.69 90 ILE A C 1
ATOM 730 O O . ILE A 1 90 ? -3.351 2.381 -10.311 1.00 80.69 90 ILE A O 1
ATOM 734 N N . ASN A 1 91 ? -5.237 1.786 -9.239 1.00 78.94 91 ASN A N 1
ATOM 735 C CA . ASN A 1 91 ? -6.117 1.878 -10.409 1.00 78.94 91 ASN A CA 1
ATOM 736 C C . ASN A 1 91 ? -6.389 3.304 -10.847 1.00 78.94 91 ASN A C 1
ATOM 738 O O . ASN A 1 91 ? -6.659 3.553 -12.019 1.00 78.94 91 ASN A O 1
ATOM 742 N N . ASN A 1 92 ? -6.351 4.228 -9.895 1.00 72.88 92 ASN A N 1
ATOM 743 C CA . ASN A 1 92 ? -6.573 5.631 -10.152 1.00 72.88 92 ASN A CA 1
ATOM 744 C C . ASN A 1 92 ? -5.331 6.431 -9.745 1.00 72.88 92 ASN A C 1
ATOM 746 O O . ASN A 1 92 ? -5.361 7.136 -8.735 1.00 72.88 92 ASN A O 1
ATOM 750 N N . PRO A 1 93 ? -4.237 6.367 -10.529 1.00 62.06 93 PRO A N 1
ATOM 751 C CA . PRO A 1 93 ? -3.047 7.163 -10.269 1.00 62.06 93 PRO A CA 1
ATOM 752 C C . PRO A 1 93 ? -3.271 8.652 -10.577 1.00 62.06 93 PRO A C 1
ATOM 754 O O . PRO A 1 93 ? -2.288 9.380 -10.691 1.00 62.06 93 PRO A O 1
ATOM 757 N N . ALA A 1 94 ? -4.524 9.115 -10.738 1.00 50.81 94 ALA A N 1
ATOM 758 C CA . ALA A 1 94 ? -4.884 10.507 -10.982 1.00 50.81 94 ALA A CA 1
ATOM 759 C C . ALA A 1 94 ? -4.583 11.365 -9.751 1.00 50.81 94 ALA A C 1
ATOM 761 O O . ALA A 1 94 ? -5.464 11.862 -9.054 1.00 50.81 94 ALA A O 1
ATOM 762 N N . VAL A 1 95 ? -3.298 11.570 -9.504 1.00 52.66 95 VAL A N 1
ATOM 763 C CA . VAL A 1 95 ? -2.819 12.694 -8.738 1.00 52.66 95 VAL A CA 1
ATOM 764 C C . VAL A 1 95 ? -1.947 13.497 -9.676 1.00 52.66 95 VAL A C 1
ATOM 766 O O . VAL A 1 95 ? -0.977 13.006 -10.243 1.00 52.66 95 VAL A O 1
ATOM 769 N N . ILE A 1 96 ? -2.353 14.747 -9.852 1.00 51.69 96 ILE A N 1
ATOM 770 C CA . ILE A 1 96 ? -1.930 15.717 -10.870 1.00 51.69 96 ILE A CA 1
ATOM 771 C C . ILE A 1 96 ? -0.417 16.054 -10.775 1.00 51.69 96 ILE A C 1
ATOM 773 O O . ILE A 1 96 ? 0.107 16.846 -11.551 1.00 51.69 96 ILE A O 1
ATOM 777 N N . ASN A 1 97 ? 0.320 15.432 -9.844 1.00 62.34 97 ASN A N 1
ATOM 778 C CA . ASN A 1 97 ? 1.719 15.699 -9.542 1.00 62.34 97 ASN A CA 1
ATOM 779 C C . ASN A 1 97 ? 2.547 14.405 -9.389 1.00 62.34 97 ASN A C 1
ATOM 781 O O . ASN A 1 97 ? 2.173 13.482 -8.664 1.00 62.34 97 ASN A O 1
ATOM 785 N N . ILE A 1 98 ? 3.734 14.387 -10.004 1.00 60.72 98 ILE A N 1
ATOM 786 C CA . ILE A 1 98 ? 4.760 13.331 -9.908 1.00 60.72 98 ILE A CA 1
ATOM 787 C C . ILE A 1 98 ? 5.115 13.021 -8.444 1.00 60.72 98 ILE A C 1
ATOM 789 O O . ILE A 1 98 ? 5.274 11.856 -8.065 1.00 60.72 98 ILE A O 1
ATOM 793 N N . SER A 1 99 ? 5.211 14.054 -7.600 1.00 64.38 99 SER A N 1
ATOM 794 C CA . SER A 1 99 ? 5.504 13.911 -6.166 1.00 64.38 99 SER A CA 1
ATOM 795 C C . SER A 1 99 ? 4.427 13.112 -5.436 1.00 64.38 99 SER A C 1
ATOM 797 O O . SER A 1 99 ? 4.719 12.330 -4.530 1.00 64.38 99 SER A O 1
ATOM 799 N N . SER A 1 100 ? 3.176 13.256 -5.859 1.00 68.25 100 SER A N 1
ATOM 800 C CA . SER A 1 100 ? 2.074 12.508 -5.278 1.00 68.25 100 SER A CA 1
ATOM 801 C C . SER A 1 100 ? 2.062 11.067 -5.779 1.00 68.25 100 SER A C 1
ATOM 803 O O . SER A 1 100 ? 1.912 10.156 -4.973 1.00 68.25 100 SER A O 1
ATOM 805 N N . VAL A 1 101 ? 2.335 10.828 -7.068 1.00 75.06 101 VAL A N 1
ATOM 806 C CA . VAL A 1 101 ? 2.443 9.464 -7.622 1.00 75.06 101 VAL A CA 1
ATOM 807 C C . VAL A 1 101 ? 3.566 8.675 -6.939 1.00 75.06 101 VAL A C 1
ATOM 809 O O . VAL A 1 101 ? 3.362 7.542 -6.512 1.00 75.06 101 VAL A O 1
ATOM 812 N N . THR A 1 102 ? 4.744 9.273 -6.756 1.00 73.94 102 THR A N 1
ATOM 813 C CA . THR A 1 102 ? 5.855 8.619 -6.036 1.00 73.94 102 THR A CA 1
ATOM 814 C C . THR A 1 102 ? 5.519 8.337 -4.568 1.00 73.94 102 THR A C 1
ATOM 816 O O . THR A 1 102 ? 5.874 7.275 -4.052 1.00 73.94 102 THR A O 1
ATOM 819 N N . SER A 1 103 ? 4.786 9.241 -3.914 1.00 76.81 103 SER A N 1
ATOM 820 C CA . SER A 1 103 ? 4.288 9.050 -2.545 1.00 76.81 103 SER A CA 1
ATOM 821 C C . SER A 1 103 ? 3.246 7.929 -2.450 1.00 76.81 103 SER A C 1
ATOM 823 O O . SER A 1 103 ? 3.259 7.167 -1.484 1.00 76.81 103 SER A O 1
ATOM 825 N N . LEU A 1 104 ? 2.381 7.775 -3.458 1.00 81.50 104 LEU A N 1
ATOM 826 C CA . LEU A 1 104 ? 1.414 6.675 -3.537 1.00 81.50 104 LEU A CA 1
ATOM 827 C C . LEU A 1 104 ? 2.112 5.318 -3.644 1.00 81.50 104 LEU A C 1
ATOM 829 O O . LEU A 1 104 ? 1.810 4.409 -2.871 1.00 81.50 104 LEU A O 1
ATOM 833 N N . TRP A 1 105 ? 3.092 5.188 -4.542 1.00 82.44 105 TRP A N 1
ATOM 834 C CA . TRP A 1 105 ? 3.871 3.952 -4.675 1.00 82.44 105 TRP A CA 1
ATOM 835 C C . TRP A 1 105 ? 4.647 3.610 -3.400 1.00 82.44 105 TRP A C 1
ATOM 837 O O . TRP A 1 105 ? 4.749 2.440 -3.034 1.00 82.44 105 TRP A O 1
ATOM 847 N N . TYR A 1 106 ? 5.119 4.621 -2.667 1.00 85.06 106 TYR A N 1
ATOM 848 C CA . TYR A 1 106 ? 5.721 4.422 -1.349 1.00 85.06 106 TYR A CA 1
ATOM 849 C C . TYR A 1 106 ? 4.731 3.864 -0.311 1.00 85.06 106 TYR A C 1
ATOM 851 O O . TYR A 1 106 ? 5.108 3.050 0.534 1.00 85.06 106 TYR A O 1
ATOM 859 N N . ILE A 1 107 ? 3.459 4.263 -0.366 1.00 84.44 107 ILE A N 1
ATOM 860 C CA . ILE A 1 107 ? 2.416 3.711 0.509 1.00 84.44 107 ILE A CA 1
ATOM 861 C C . ILE A 1 107 ? 2.058 2.277 0.089 1.00 84.44 107 ILE A C 1
ATOM 863 O O . ILE A 1 107 ? 1.945 1.402 0.946 1.00 84.44 107 ILE A O 1
ATOM 867 N N . ILE A 1 108 ? 1.949 2.003 -1.214 1.00 85.50 108 ILE A N 1
ATOM 868 C CA . ILE A 1 108 ? 1.673 0.655 -1.747 1.00 85.50 108 ILE A CA 1
ATOM 869 C C . ILE A 1 108 ? 2.769 -0.336 -1.331 1.00 85.50 108 ILE A C 1
ATOM 871 O O . ILE A 1 108 ? 2.465 -1.468 -0.956 1.00 85.50 108 ILE A O 1
ATOM 875 N N . GLN A 1 109 ? 4.032 0.105 -1.303 1.00 86.69 109 GLN A N 1
ATOM 876 C CA . GLN A 1 109 ? 5.163 -0.694 -0.822 1.00 86.69 109 GLN A CA 1
ATOM 877 C C . GLN A 1 109 ? 4.938 -1.273 0.588 1.00 86.69 109 GLN A C 1
ATOM 879 O O . GLN A 1 109 ? 5.456 -2.342 0.905 1.00 86.69 109 GLN A O 1
ATOM 884 N N . GLN A 1 110 ? 4.140 -0.617 1.437 1.00 91.00 110 GLN A N 1
ATOM 885 C CA . GLN A 1 110 ? 3.906 -1.071 2.811 1.00 91.00 110 GLN A CA 1
ATOM 886 C C . GLN A 1 110 ? 3.097 -2.373 2.893 1.00 91.00 110 GLN A C 1
ATOM 888 O O . GLN A 1 110 ? 3.052 -2.984 3.958 1.00 91.00 110 GLN A O 1
ATOM 893 N N . LEU A 1 111 ? 2.523 -2.852 1.781 1.00 89.62 111 LEU A N 1
ATOM 894 C CA . LEU A 1 111 ? 1.951 -4.201 1.677 1.00 89.62 111 LEU A CA 1
ATOM 895 C C . LEU A 1 111 ? 2.979 -5.314 1.941 1.00 89.62 111 LEU A C 1
ATOM 897 O O . LEU A 1 111 ? 2.583 -6.425 2.300 1.00 89.62 111 LEU A O 1
ATOM 901 N N . ASP A 1 112 ? 4.283 -5.017 1.862 1.00 89.44 112 ASP A N 1
ATOM 902 C CA . ASP A 1 112 ? 5.372 -5.926 2.250 1.00 89.44 112 ASP A CA 1
ATOM 903 C C . ASP A 1 112 ? 5.201 -6.503 3.670 1.00 89.44 112 ASP A C 1
ATOM 905 O O . ASP A 1 112 ? 5.631 -7.620 3.945 1.00 89.44 112 ASP A O 1
ATOM 909 N N . VAL A 1 113 ? 4.498 -5.821 4.582 1.00 91.38 113 VAL A N 1
ATOM 910 C CA . VAL A 1 113 ? 4.191 -6.369 5.922 1.00 91.38 113 VAL A CA 1
ATOM 911 C C . VAL A 1 113 ? 3.434 -7.698 5.882 1.00 91.38 113 VAL A C 1
ATOM 913 O O . VAL A 1 113 ? 3.578 -8.535 6.780 1.00 91.38 113 VAL A O 1
ATOM 916 N N . PHE A 1 114 ? 2.633 -7.928 4.840 1.00 89.56 114 PHE A N 1
ATOM 917 C CA . PHE A 1 114 ? 1.915 -9.183 4.661 1.00 89.56 114 PHE A CA 1
ATOM 918 C C . PHE A 1 114 ? 2.800 -10.291 4.092 1.00 89.56 114 PHE A C 1
ATOM 920 O O . PHE A 1 114 ? 2.488 -11.469 4.290 1.00 89.56 114 PHE A O 1
ATOM 927 N N . LYS A 1 115 ? 3.945 -9.942 3.498 1.00 86.62 115 LYS A N 1
ATOM 928 C CA . LYS A 1 115 ? 4.909 -10.883 2.923 1.00 86.62 115 LYS A CA 1
ATOM 929 C C . LYS A 1 115 ? 4.230 -11.797 1.887 1.00 86.62 115 LYS A C 1
ATOM 931 O O . LYS A 1 115 ? 3.337 -11.372 1.152 1.00 86.62 115 LYS A O 1
ATOM 936 N N . TRP A 1 116 ? 4.589 -13.076 1.8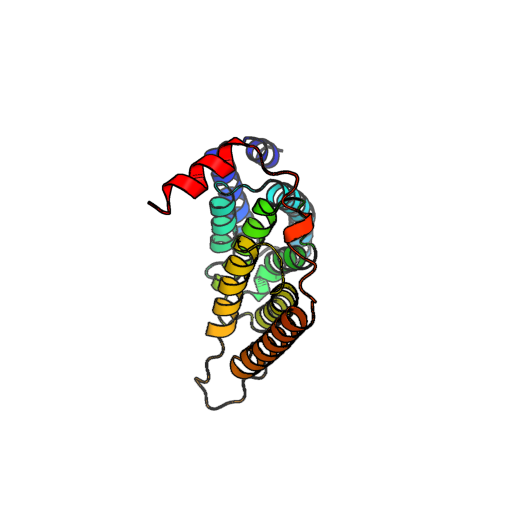87 1.00 85.00 116 TRP A N 1
ATOM 937 C CA . TRP A 1 116 ? 4.034 -14.134 1.041 1.00 85.00 116 TRP A CA 1
ATOM 938 C C . TRP A 1 116 ? 2.538 -14.433 1.272 1.00 85.00 116 TRP A C 1
ATOM 940 O O . TRP A 1 116 ? 1.948 -15.198 0.514 1.00 85.00 116 TRP A O 1
ATOM 950 N N . ARG A 1 117 ? 1.894 -13.844 2.295 1.00 87.88 117 ARG A N 1
ATOM 951 C CA . ARG A 1 117 ? 0.505 -14.166 2.687 1.00 87.88 117 ARG A CA 1
ATOM 952 C C . ARG A 1 117 ? -0.566 -13.584 1.753 1.00 87.88 117 ARG A C 1
ATOM 954 O O . ARG A 1 117 ? -1.739 -13.912 1.910 1.00 87.88 117 ARG A O 1
ATOM 961 N N . VAL A 1 118 ? -0.186 -12.722 0.808 1.00 88.06 118 VAL A N 1
ATOM 962 C CA . VAL A 1 118 ? -1.102 -12.028 -0.122 1.00 88.06 118 VAL A CA 1
ATOM 963 C C . VAL A 1 118 ? -0.697 -12.197 -1.596 1.00 88.06 118 VAL A C 1
ATOM 965 O O . VAL A 1 118 ? -0.506 -11.217 -2.314 1.00 88.06 118 VAL A O 1
ATOM 968 N N . PRO A 1 119 ? -0.569 -13.438 -2.092 1.00 86.12 119 PRO A N 1
ATOM 969 C CA . PRO A 1 119 ? 0.048 -13.701 -3.391 1.00 86.12 119 PRO A CA 1
ATOM 970 C C . PRO A 1 119 ? -0.784 -13.165 -4.573 1.00 86.12 119 PRO A C 1
ATOM 972 O O . PRO A 1 119 ? -0.229 -12.624 -5.525 1.00 86.12 119 PRO A O 1
ATOM 975 N N . SER A 1 120 ? -2.119 -13.187 -4.473 1.00 87.00 120 SER A N 1
ATOM 976 C CA . SER A 1 120 ? -3.017 -12.633 -5.499 1.00 87.00 120 SER A CA 1
ATOM 977 C C . SER A 1 120 ? -2.878 -11.118 -5.674 1.00 87.00 120 SER A C 1
ATOM 979 O O . SER A 1 120 ? -3.007 -10.605 -6.782 1.00 87.00 120 SER A O 1
ATOM 981 N N . ILE A 1 121 ? -2.600 -10.395 -4.586 1.00 87.88 121 ILE A N 1
ATOM 982 C CA . ILE A 1 121 ? -2.396 -8.943 -4.614 1.00 87.88 121 ILE A CA 1
ATOM 983 C C . ILE A 1 121 ? -1.046 -8.620 -5.251 1.00 87.88 121 ILE A C 1
ATOM 985 O O . ILE A 1 121 ? -0.960 -7.682 -6.036 1.00 87.88 121 ILE A O 1
ATOM 989 N N . TRP A 1 122 ? -0.014 -9.423 -4.984 1.00 88.06 122 TRP A N 1
ATOM 990 C CA . TRP A 1 122 ? 1.278 -9.269 -5.650 1.00 88.06 122 TRP A CA 1
ATOM 991 C C . TRP A 1 122 ? 1.197 -9.527 -7.154 1.00 88.06 122 TRP A C 1
ATOM 993 O O . TRP A 1 122 ? 1.767 -8.749 -7.911 1.00 88.06 122 TRP A O 1
ATOM 1003 N N . CYS A 1 123 ? 0.432 -10.531 -7.598 1.00 87.44 123 CYS A N 1
ATOM 1004 C CA . CYS A 1 123 ? 0.178 -10.748 -9.030 1.00 87.44 123 CYS A CA 1
ATOM 1005 C C . CYS A 1 123 ? -0.512 -9.532 -9.658 1.00 87.44 123 CYS A C 1
ATOM 1007 O O . CYS A 1 123 ? -0.044 -8.991 -10.654 1.00 87.44 123 CYS A O 1
ATOM 1009 N N . TYR A 1 124 ? -1.563 -9.032 -9.002 1.00 88.19 124 TYR A N 1
ATOM 1010 C CA . TYR A 1 124 ? -2.283 -7.838 -9.438 1.00 88.19 124 TYR A CA 1
ATOM 1011 C C . TYR A 1 124 ? -1.378 -6.604 -9.579 1.00 88.19 124 TYR A C 1
ATOM 1013 O O . TYR A 1 124 ? -1.476 -5.862 -10.559 1.00 88.19 124 TYR A O 1
ATOM 1021 N N . ILE A 1 125 ? -0.506 -6.375 -8.592 1.00 87.69 125 ILE A N 1
ATOM 1022 C CA . ILE A 1 125 ? 0.459 -5.272 -8.597 1.00 87.69 125 ILE A CA 1
ATOM 1023 C C . ILE A 1 125 ? 1.474 -5.459 -9.723 1.00 87.69 125 ILE A C 1
ATOM 1025 O O . ILE A 1 125 ? 1.737 -4.501 -10.444 1.00 87.69 125 ILE A O 1
ATOM 1029 N N . ASN A 1 126 ? 2.014 -6.668 -9.896 1.00 88.06 126 ASN A N 1
ATOM 1030 C CA . ASN A 1 126 ? 2.991 -6.970 -10.939 1.00 88.06 126 ASN A CA 1
ATOM 1031 C C . ASN A 1 126 ? 2.426 -6.659 -12.335 1.00 88.06 126 ASN A C 1
ATOM 1033 O O . ASN A 1 126 ? 3.037 -5.915 -13.099 1.00 88.06 126 ASN A O 1
ATOM 1037 N N . ASP A 1 127 ? 1.204 -7.111 -12.623 1.00 88.00 127 ASP A N 1
ATOM 1038 C CA . ASP A 1 127 ? 0.533 -6.859 -13.905 1.00 88.00 127 ASP A CA 1
ATOM 1039 C C . ASP A 1 127 ? 0.298 -5.365 -14.178 1.00 88.00 127 ASP A C 1
ATOM 1041 O O . ASP A 1 127 ? 0.331 -4.921 -15.329 1.00 88.00 127 ASP A O 1
ATOM 1045 N N . HIS A 1 128 ? 0.063 -4.567 -13.130 1.00 85.06 128 HIS A N 1
ATOM 1046 C CA . HIS A 1 128 ? -0.066 -3.112 -13.251 1.00 85.06 128 HIS A CA 1
ATOM 1047 C C . HIS A 1 128 ? 1.286 -2.428 -13.441 1.00 85.06 128 HIS A C 1
ATOM 1049 O O . HIS A 1 128 ? 1.413 -1.560 -14.305 1.00 85.06 128 HIS A O 1
ATOM 1055 N N . VAL A 1 129 ? 2.295 -2.820 -12.660 1.00 85.06 129 VAL A N 1
ATOM 1056 C CA . VAL A 1 129 ? 3.644 -2.252 -12.743 1.00 85.06 129 VAL A CA 1
ATOM 1057 C C . VAL A 1 129 ? 4.241 -2.498 -14.123 1.00 85.06 129 VAL A C 1
ATOM 1059 O O . VAL A 1 129 ? 4.723 -1.545 -14.729 1.00 85.06 129 VAL A O 1
ATOM 1062 N N . LYS A 1 130 ? 4.122 -3.719 -14.663 1.00 83.56 130 LYS A N 1
ATOM 1063 C CA . LYS A 1 130 ? 4.590 -4.087 -16.011 1.00 83.56 130 LYS A CA 1
ATOM 1064 C C . LYS A 1 130 ? 4.104 -3.111 -17.085 1.00 83.56 130 LYS A C 1
ATOM 1066 O O . LYS A 1 130 ? 4.896 -2.636 -17.888 1.00 83.56 130 LYS A O 1
ATOM 1071 N N . LYS A 1 131 ? 2.822 -2.735 -17.059 1.00 83.44 131 LYS A N 1
ATOM 1072 C CA . LYS A 1 131 ? 2.229 -1.792 -18.032 1.00 83.44 131 LYS A CA 1
ATOM 1073 C C . LYS A 1 131 ? 2.781 -0.370 -17.912 1.00 83.44 131 LYS A C 1
ATOM 1075 O O . LYS A 1 131 ? 2.718 0.396 -18.869 1.00 83.44 131 LYS A O 1
ATOM 1080 N N . LEU A 1 132 ? 3.289 -0.008 -16.738 1.00 78.81 132 LEU A N 1
ATOM 1081 C CA . LEU A 1 132 ? 3.743 1.340 -16.410 1.00 78.81 132 LEU A CA 1
ATOM 1082 C C . LEU A 1 132 ? 5.274 1.481 -16.422 1.00 78.81 132 LEU A C 1
ATOM 1084 O O . LEU A 1 132 ? 5.778 2.576 -16.180 1.00 78.81 132 LEU A O 1
ATOM 1088 N N . LEU A 1 133 ? 6.030 0.430 -16.765 1.00 76.00 133 LEU A N 1
ATOM 1089 C CA . LEU A 1 133 ? 7.500 0.480 -16.829 1.00 76.00 133 LEU A CA 1
ATOM 1090 C C . LEU A 1 133 ? 8.029 1.514 -17.838 1.00 76.00 133 LEU A C 1
ATOM 1092 O O . LEU A 1 133 ? 9.097 2.088 -17.632 1.00 76.00 133 LEU A O 1
ATOM 1096 N N . HIS A 1 134 ? 7.261 1.820 -18.887 1.00 76.81 134 HIS A N 1
ATOM 1097 C CA . HIS A 1 134 ? 7.609 2.820 -19.905 1.00 76.81 134 HIS A CA 1
ATOM 1098 C C . HIS A 1 134 ? 7.334 4.277 -19.487 1.00 76.81 134 HIS A C 1
ATOM 1100 O O . HIS A 1 134 ? 7.429 5.183 -20.315 1.00 76.81 134 HIS A O 1
ATOM 1106 N N . HIS A 1 135 ? 6.969 4.536 -18.227 1.00 78.44 135 HIS A N 1
ATOM 1107 C CA . HIS A 1 135 ? 6.632 5.882 -17.766 1.00 78.44 135 HIS A CA 1
ATOM 1108 C C . HIS A 1 135 ? 7.801 6.862 -17.951 1.00 78.44 135 HIS A C 1
ATOM 1110 O O . HIS A 1 135 ? 8.925 6.544 -17.573 1.00 78.44 135 HIS A O 1
ATOM 1116 N N . SER A 1 136 ? 7.560 8.076 -18.462 1.00 79.38 136 SER A N 1
ATOM 1117 C CA . SER A 1 136 ? 8.624 9.036 -18.824 1.00 79.38 136 SER A CA 1
ATOM 1118 C C . SER A 1 136 ? 9.516 9.456 -17.648 1.00 79.38 136 SER A C 1
ATOM 1120 O O . SER A 1 136 ? 10.710 9.700 -17.817 1.00 79.38 136 SER A O 1
ATOM 1122 N N . PHE A 1 137 ? 8.962 9.493 -16.435 1.00 79.88 137 PHE A N 1
ATOM 1123 C CA . PHE A 1 137 ? 9.651 9.995 -15.243 1.00 79.88 137 PHE A CA 1
ATOM 1124 C C . PHE A 1 137 ? 10.432 8.904 -14.498 1.00 79.88 137 PHE A C 1
ATOM 1126 O O . PHE A 1 137 ? 9.841 7.933 -14.018 1.00 79.88 137 PHE A O 1
ATOM 1133 N N . THR A 1 138 ? 11.740 9.123 -14.324 1.00 83.44 138 THR A N 1
ATOM 1134 C CA . THR A 1 138 ? 12.683 8.231 -13.617 1.00 83.44 138 THR A CA 1
ATOM 1135 C C . THR A 1 138 ? 12.225 7.899 -12.200 1.00 83.44 138 THR A C 1
ATOM 1137 O O . THR A 1 138 ? 12.102 6.730 -11.859 1.00 83.44 138 THR A O 1
ATOM 1140 N N . ALA A 1 139 ? 11.850 8.910 -11.413 1.00 82.69 139 ALA A N 1
ATOM 1141 C CA . ALA A 1 139 ? 11.459 8.733 -10.015 1.00 82.69 139 ALA A CA 1
ATOM 1142 C C . ALA A 1 139 ? 10.265 7.778 -9.824 1.00 82.69 139 ALA A C 1
ATOM 1144 O O . ALA A 1 139 ? 10.164 7.100 -8.804 1.00 82.69 139 ALA A O 1
ATOM 1145 N N . ILE A 1 140 ? 9.350 7.717 -10.796 1.00 82.31 140 ILE A N 1
ATOM 1146 C CA . ILE A 1 140 ? 8.201 6.805 -10.755 1.00 82.31 140 ILE A CA 1
ATOM 1147 C C . ILE A 1 140 ? 8.643 5.387 -11.117 1.00 82.31 140 ILE A C 1
ATOM 1149 O O . ILE A 1 140 ? 8.269 4.446 -10.415 1.00 82.31 140 ILE A O 1
ATOM 1153 N N . ARG A 1 141 ? 9.498 5.241 -12.137 1.00 85.00 141 ARG A N 1
ATOM 1154 C CA . ARG A 1 141 ? 10.087 3.947 -12.509 1.00 85.00 141 ARG A CA 1
ATOM 1155 C C . ARG A 1 141 ? 10.903 3.344 -11.366 1.00 85.00 141 ARG A C 1
ATOM 1157 O O . ARG A 1 141 ? 10.731 2.167 -11.075 1.00 85.00 141 ARG A O 1
ATOM 1164 N N . ASP A 1 142 ? 11.696 4.145 -10.656 1.00 85.62 142 ASP A N 1
ATOM 1165 C CA . ASP A 1 142 ? 12.492 3.679 -9.510 1.00 85.62 142 ASP A CA 1
ATOM 1166 C C . ASP A 1 142 ? 11.600 3.130 -8.388 1.00 85.62 142 ASP A C 1
ATOM 11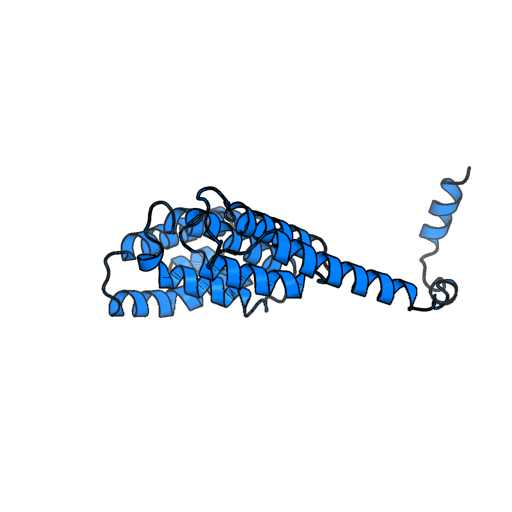68 O O . ASP A 1 142 ? 11.866 2.073 -7.814 1.00 85.62 142 ASP A O 1
ATOM 1172 N N . ARG A 1 143 ? 10.488 3.817 -8.091 1.00 85.25 143 ARG A N 1
ATOM 1173 C CA . ARG A 1 143 ? 9.518 3.349 -7.088 1.00 85.25 143 ARG A CA 1
ATOM 1174 C C . ARG A 1 143 ? 8.822 2.065 -7.524 1.00 85.25 143 ARG A C 1
ATOM 1176 O O . ARG A 1 143 ? 8.681 1.151 -6.714 1.00 85.25 143 ARG A O 1
ATOM 1183 N N . MET A 1 144 ? 8.426 1.978 -8.789 1.00 84.81 144 MET A N 1
ATOM 1184 C CA . MET A 1 144 ? 7.836 0.771 -9.366 1.00 84.81 144 MET A CA 1
ATOM 1185 C C . MET A 1 144 ? 8.811 -0.411 -9.340 1.00 84.81 144 MET A C 1
ATOM 1187 O O . MET A 1 144 ? 8.408 -1.510 -8.969 1.00 84.81 144 MET A O 1
ATOM 1191 N N . ALA A 1 145 ? 10.093 -0.189 -9.643 1.00 87.00 145 ALA A N 1
ATOM 1192 C CA . ALA A 1 145 ? 11.130 -1.220 -9.607 1.00 87.00 145 ALA A CA 1
ATOM 1193 C C . ALA A 1 145 ? 11.328 -1.803 -8.197 1.00 87.00 145 ALA A C 1
ATOM 1195 O O . ALA A 1 145 ? 11.479 -3.017 -8.039 1.00 87.00 145 ALA A O 1
ATOM 1196 N N . ILE A 1 146 ? 11.258 -0.963 -7.157 1.00 88.44 146 ILE A N 1
ATOM 1197 C CA . ILE A 1 146 ? 11.302 -1.421 -5.759 1.00 88.44 146 ILE A CA 1
ATOM 1198 C C . ILE A 1 146 ? 10.094 -2.313 -5.447 1.00 88.44 146 ILE A C 1
ATOM 1200 O O . ILE A 1 146 ? 10.253 -3.393 -4.879 1.00 88.44 146 ILE A O 1
ATOM 1204 N N . VAL A 1 147 ? 8.886 -1.883 -5.823 1.00 88.44 147 VAL A N 1
ATOM 1205 C CA . VAL A 1 147 ? 7.655 -2.655 -5.583 1.00 88.44 147 VAL A CA 1
ATOM 1206 C C . VAL A 1 147 ? 7.673 -3.981 -6.349 1.00 88.44 147 VAL A C 1
ATOM 1208 O O . VAL A 1 147 ? 7.310 -5.013 -5.786 1.00 88.44 147 VAL A O 1
ATOM 1211 N N . LEU A 1 148 ? 8.160 -3.971 -7.591 1.00 88.00 148 LEU A N 1
ATOM 1212 C CA . LEU A 1 148 ? 8.350 -5.168 -8.404 1.00 88.00 148 LEU A CA 1
ATOM 1213 C C . LEU A 1 148 ? 9.310 -6.151 -7.724 1.00 88.00 148 LEU A C 1
ATOM 1215 O O . LEU A 1 148 ? 8.953 -7.308 -7.516 1.00 88.00 148 LEU A O 1
ATOM 1219 N N . SER A 1 149 ? 10.476 -5.671 -7.286 1.00 88.38 149 SER A N 1
ATOM 1220 C CA . SER A 1 149 ? 11.472 -6.480 -6.569 1.00 88.38 149 SER A CA 1
ATOM 1221 C C . SER A 1 149 ? 10.887 -7.141 -5.316 1.00 88.38 149 SER A C 1
ATOM 1223 O O . SER A 1 149 ? 11.114 -8.322 -5.067 1.00 88.38 149 SER A O 1
ATOM 1225 N N . ILE A 1 150 ? 10.080 -6.404 -4.545 1.00 87.31 150 ILE A N 1
ATOM 1226 C CA . ILE A 1 150 ? 9.395 -6.937 -3.357 1.00 87.31 150 ILE A CA 1
ATOM 1227 C C . ILE A 1 150 ? 8.359 -7.993 -3.740 1.00 87.31 150 ILE A C 1
ATOM 1229 O O . ILE A 1 150 ? 8.232 -8.991 -3.043 1.00 87.31 150 ILE A O 1
ATOM 1233 N N . SER A 1 151 ? 7.612 -7.803 -4.828 1.00 86.12 151 SER A N 1
ATOM 1234 C CA . SER A 1 151 ? 6.620 -8.796 -5.258 1.00 86.12 151 SER A CA 1
ATOM 1235 C C . SER A 1 151 ? 7.266 -10.126 -5.661 1.00 86.12 151 SER A C 1
ATOM 1237 O O . SER A 1 151 ? 6.715 -11.188 -5.374 1.00 86.12 151 SER A O 1
ATOM 1239 N N . LEU A 1 152 ? 8.459 -10.051 -6.260 1.00 84.38 152 LEU A N 1
ATOM 1240 C CA . LEU A 1 152 ? 9.213 -11.184 -6.789 1.00 84.38 152 LEU A CA 1
ATOM 1241 C C . LEU A 1 152 ? 10.026 -11.925 -5.722 1.00 84.38 152 LEU A C 1
ATOM 1243 O O . LEU A 1 152 ? 10.241 -13.122 -5.859 1.00 84.38 152 LEU A O 1
ATOM 1247 N N . ILE A 1 153 ? 10.424 -11.270 -4.622 1.00 82.31 153 ILE A N 1
ATOM 1248 C CA . ILE A 1 153 ? 11.198 -11.924 -3.545 1.00 82.31 153 ILE A CA 1
ATOM 1249 C C . ILE A 1 153 ? 10.470 -13.129 -2.928 1.00 82.31 153 ILE A C 1
ATOM 1251 O O . ILE A 1 153 ? 11.086 -13.976 -2.284 1.00 82.31 153 ILE A O 1
ATOM 1255 N N . PHE A 1 154 ? 9.145 -13.177 -3.079 1.00 72.94 154 PHE A N 1
ATOM 1256 C CA . PHE A 1 154 ? 8.313 -14.239 -2.536 1.00 72.94 154 PHE A CA 1
ATOM 1257 C C . PHE A 1 154 ? 8.145 -15.425 -3.478 1.00 72.94 154 PHE A C 1
ATOM 1259 O O . PHE A 1 154 ? 7.560 -16.401 -3.018 1.00 72.94 154 PHE A O 1
ATOM 1266 N N . ASP A 1 155 ? 8.670 -15.376 -4.709 1.00 74.75 155 ASP A N 1
ATOM 1267 C CA . ASP A 1 155 ? 8.769 -16.531 -5.611 1.00 74.75 155 ASP A CA 1
ATOM 1268 C C . ASP A 1 155 ? 9.857 -17.486 -5.107 1.00 74.75 155 ASP A C 1
ATOM 1270 O O . ASP A 1 155 ? 10.974 -17.594 -5.611 1.00 74.75 155 ASP A O 1
ATOM 1274 N N . LEU A 1 156 ? 9.553 -18.107 -3.977 1.00 66.38 156 LEU A N 1
ATOM 1275 C CA . LEU A 1 156 ? 10.441 -19.013 -3.290 1.00 66.38 156 LEU A CA 1
ATOM 1276 C C . LEU A 1 156 ? 10.136 -20.418 -3.801 1.00 66.38 156 LEU A C 1
ATOM 1278 O O . LEU A 1 156 ? 9.151 -21.031 -3.393 1.00 66.38 156 LEU A O 1
ATOM 1282 N N . THR A 1 157 ? 11.034 -20.978 -4.609 1.00 60.97 157 THR A N 1
ATOM 1283 C CA . THR A 1 157 ? 11.031 -22.391 -5.045 1.00 60.97 157 THR A CA 1
ATOM 1284 C C . THR A 1 157 ? 11.327 -23.377 -3.896 1.00 60.97 157 THR A C 1
ATOM 1286 O O . THR A 1 157 ? 11.838 -24.478 -4.098 1.00 60.97 157 THR A O 1
ATOM 1289 N N . LEU A 1 158 ? 11.007 -22.998 -2.653 1.00 55.47 158 LEU A N 1
ATOM 1290 C CA . LEU A 1 158 ? 11.423 -23.672 -1.422 1.00 55.47 158 LEU A CA 1
ATOM 1291 C C . LEU A 1 158 ? 10.805 -25.064 -1.231 1.00 55.47 158 LEU A C 1
ATOM 1293 O O . LEU A 1 158 ? 11.316 -25.833 -0.421 1.00 55.47 158 LEU A O 1
ATOM 1297 N N . PHE A 1 159 ? 9.753 -25.426 -1.971 1.00 46.53 159 PHE A N 1
ATOM 1298 C CA . PHE A 1 159 ? 9.079 -26.717 -1.807 1.00 46.53 159 PHE A CA 1
ATOM 1299 C C . PHE A 1 159 ? 8.648 -27.344 -3.133 1.00 46.53 159 PHE A C 1
ATOM 1301 O O . PHE A 1 159 ? 7.455 -27.411 -3.380 1.00 46.53 159 PHE A O 1
ATOM 1308 N N . HIS A 1 160 ? 9.597 -27.806 -3.960 1.00 49.59 160 HIS A N 1
ATOM 1309 C CA . HIS A 1 160 ? 9.427 -28.868 -4.987 1.00 49.59 160 HIS A CA 1
ATOM 1310 C C . HIS A 1 160 ? 8.076 -28.875 -5.744 1.00 49.59 160 HIS A C 1
ATOM 1312 O O . HIS A 1 160 ? 7.515 -29.926 -6.047 1.00 49.59 160 HIS A O 1
ATOM 1318 N N . GLY A 1 161 ? 7.528 -27.702 -6.028 1.00 54.50 161 GLY A N 1
ATOM 1319 C CA . GLY A 1 161 ? 6.127 -27.542 -6.367 1.00 54.50 161 GLY A CA 1
ATOM 1320 C C . GLY A 1 161 ? 5.972 -26.310 -7.226 1.00 54.50 161 GLY A C 1
ATOM 1321 O O . GLY A 1 161 ? 6.608 -25.285 -6.981 1.00 54.50 161 GLY A O 1
ATOM 1322 N N . GLU A 1 162 ? 5.154 -26.449 -8.261 1.00 56.12 162 GLU A N 1
ATOM 1323 C CA . GLU A 1 162 ? 4.834 -25.377 -9.190 1.00 56.12 162 GLU A CA 1
ATOM 1324 C C . GLU A 1 162 ? 4.275 -24.171 -8.416 1.00 56.12 162 GLU A C 1
ATOM 1326 O O . GLU A 1 162 ? 3.396 -24.300 -7.558 1.00 56.12 162 GLU A O 1
ATOM 1331 N N . SER A 1 163 ? 4.814 -22.985 -8.689 1.00 55.03 163 SER A N 1
ATOM 1332 C CA . SER A 1 163 ? 4.390 -21.728 -8.071 1.00 55.03 163 SER A CA 1
ATOM 1333 C C . SER A 1 163 ? 3.069 -21.278 -8.711 1.00 55.03 163 SER A C 1
ATOM 1335 O O . SER A 1 163 ? 3.052 -20.512 -9.665 1.00 55.03 163 SER A O 1
ATOM 1337 N N . ILE A 1 164 ? 1.925 -21.803 -8.248 1.00 58.12 164 ILE A N 1
ATOM 1338 C CA . ILE A 1 164 ? 0.632 -21.594 -8.948 1.00 58.12 164 ILE A CA 1
ATOM 1339 C C . ILE A 1 164 ? 0.011 -20.211 -8.653 1.00 58.12 164 ILE A C 1
ATOM 1341 O O . ILE A 1 164 ? -0.920 -19.787 -9.331 1.00 58.12 164 ILE A O 1
ATOM 1345 N N . ARG A 1 165 ? 0.444 -19.499 -7.602 1.00 66.31 165 ARG A N 1
ATOM 1346 C CA . ARG A 1 165 ? -0.285 -18.301 -7.120 1.00 66.31 165 ARG A CA 1
ATOM 1347 C C . ARG A 1 165 ? 0.543 -17.038 -6.934 1.00 66.31 165 ARG A C 1
ATOM 1349 O O . ARG A 1 165 ? -0.051 -16.006 -6.629 1.00 66.31 165 ARG A O 1
ATOM 1356 N N . GLN A 1 166 ? 1.862 -17.112 -7.057 1.00 72.69 166 GLN A N 1
ATOM 1357 C CA . GLN A 1 166 ? 2.763 -15.977 -6.864 1.00 72.69 166 GLN A CA 1
ATOM 1358 C C . GLN A 1 166 ? 3.287 -15.471 -8.212 1.00 72.69 166 GLN A C 1
ATOM 1360 O O . GLN A 1 166 ? 3.247 -16.212 -9.193 1.00 72.69 166 GLN A O 1
ATOM 1365 N N . PRO A 1 167 ? 3.759 -14.214 -8.282 1.00 76.19 167 PRO A N 1
ATOM 1366 C CA . PRO A 1 167 ? 4.418 -13.718 -9.479 1.00 76.19 167 PRO A CA 1
ATOM 1367 C C . PRO A 1 167 ? 5.677 -14.544 -9.754 1.00 76.19 167 PRO A C 1
ATOM 1369 O O . PRO A 1 167 ? 6.579 -14.557 -8.924 1.00 76.19 167 PRO A O 1
ATOM 1372 N N . ASN A 1 168 ? 5.737 -15.214 -10.903 1.00 82.31 168 ASN A N 1
ATOM 1373 C CA . ASN A 1 168 ? 6.915 -15.976 -11.295 1.00 82.31 168 ASN A CA 1
ATOM 1374 C C . ASN A 1 168 ? 8.013 -15.038 -11.826 1.00 82.31 168 ASN A C 1
ATOM 1376 O O . ASN A 1 168 ? 7.734 -14.156 -12.653 1.00 82.31 168 ASN A O 1
ATOM 1380 N N . ILE A 1 169 ? 9.241 -15.220 -11.334 1.00 82.94 169 ILE A N 1
ATOM 1381 C CA . ILE A 1 169 ? 10.405 -14.411 -11.716 1.00 82.94 169 ILE A CA 1
ATOM 1382 C C . ILE A 1 169 ? 10.734 -14.598 -13.193 1.00 82.94 169 ILE A C 1
ATOM 1384 O O . ILE A 1 169 ? 10.811 -13.599 -13.906 1.00 82.94 169 ILE A O 1
ATOM 1388 N N . ASP A 1 170 ? 10.872 -15.840 -13.652 1.00 83.25 170 ASP A N 1
ATOM 1389 C CA . ASP A 1 170 ? 11.318 -16.152 -15.015 1.00 83.25 170 ASP A CA 1
ATOM 1390 C C . ASP A 1 170 ? 10.352 -15.569 -16.053 1.00 83.25 170 ASP A C 1
ATOM 1392 O O . ASP A 1 170 ? 10.746 -14.763 -16.895 1.00 83.25 170 ASP A O 1
ATOM 1396 N N . GLN A 1 171 ? 9.052 -15.835 -15.891 1.00 84.75 171 GLN A N 1
ATOM 1397 C CA . GLN A 1 171 ? 8.008 -15.276 -16.749 1.00 84.75 171 GLN A CA 1
ATOM 1398 C C . GLN A 1 171 ? 8.016 -13.739 -16.736 1.00 84.75 171 GLN A C 1
ATOM 1400 O O . GLN A 1 171 ? 7.836 -13.089 -17.765 1.00 84.75 171 GLN A O 1
ATOM 1405 N N . THR A 1 172 ? 8.208 -13.128 -15.564 1.00 84.69 172 THR A N 1
ATOM 1406 C CA . THR A 1 172 ? 8.236 -11.664 -15.451 1.00 84.69 172 THR A CA 1
ATOM 1407 C C . THR A 1 172 ? 9.456 -11.069 -16.152 1.00 84.69 172 THR A C 1
ATOM 1409 O O . THR A 1 172 ? 9.328 -10.024 -16.789 1.00 84.69 172 THR A O 1
ATOM 1412 N N . ILE A 1 173 ? 10.619 -11.716 -16.058 1.00 86.12 173 ILE A N 1
ATOM 1413 C CA . ILE A 1 173 ? 11.841 -11.289 -16.745 1.00 86.12 173 ILE A CA 1
ATOM 1414 C C . ILE A 1 173 ? 11.660 -11.391 -18.258 1.00 86.12 173 ILE A C 1
ATOM 1416 O O . ILE A 1 173 ? 11.955 -10.416 -18.951 1.00 86.12 173 ILE A O 1
ATOM 1420 N N . ASP A 1 174 ? 11.127 -12.506 -18.756 1.00 88.19 174 ASP A N 1
ATOM 1421 C CA . ASP A 1 174 ? 10.896 -12.718 -20.188 1.00 88.19 174 ASP A CA 1
ATOM 1422 C C . ASP A 1 174 ? 9.967 -11.641 -20.772 1.00 88.19 174 ASP A C 1
ATOM 1424 O O . ASP A 1 174 ? 10.282 -11.002 -21.780 1.00 88.19 174 ASP A O 1
ATOM 1428 N N . GLU A 1 175 ? 8.860 -11.341 -20.087 1.00 87.69 175 GLU A N 1
ATOM 1429 C CA . GLU A 1 175 ? 7.922 -10.295 -20.506 1.00 87.69 175 GLU A CA 1
ATOM 1430 C C . GLU A 1 175 ? 8.554 -8.891 -20.514 1.00 87.69 175 GLU A C 1
ATOM 1432 O O . GLU A 1 175 ? 8.283 -8.083 -21.411 1.00 87.69 175 GLU A O 1
ATOM 1437 N N . ILE A 1 176 ? 9.385 -8.568 -19.517 1.00 86.62 176 ILE A N 1
ATOM 1438 C CA . ILE A 1 176 ? 10.090 -7.277 -19.449 1.00 86.62 176 ILE A CA 1
ATOM 1439 C C . ILE A 1 176 ? 11.141 -7.191 -20.556 1.00 86.62 176 ILE A C 1
ATOM 1441 O O . ILE A 1 176 ? 11.268 -6.154 -21.210 1.00 86.62 176 ILE A O 1
ATOM 1445 N N . HIS A 1 177 ? 11.870 -8.277 -20.797 1.00 86.12 177 HIS A N 1
ATOM 1446 C CA . HIS A 1 177 ? 12.869 -8.373 -21.850 1.00 86.12 177 HIS A CA 1
ATOM 1447 C C . HIS A 1 177 ? 12.249 -8.109 -23.229 1.00 86.12 177 HIS A C 1
ATOM 1449 O O . HIS A 1 177 ? 12.745 -7.270 -23.984 1.00 86.12 177 HIS A O 1
ATOM 1455 N N . GLU A 1 178 ? 11.102 -8.722 -23.531 1.00 89.12 178 GLU A N 1
ATOM 1456 C CA . GLU A 1 178 ? 10.360 -8.451 -24.767 1.00 89.12 178 GLU A CA 1
ATOM 1457 C C . GLU A 1 178 ? 9.903 -6.991 -24.894 1.00 89.12 178 GLU A C 1
ATOM 1459 O O . GLU A 1 178 ? 9.915 -6.419 -25.990 1.00 89.12 178 GLU A O 1
ATOM 1464 N N . GLN A 1 179 ? 9.469 -6.369 -23.795 1.00 86.62 179 GLN A N 1
ATOM 1465 C CA . GLN A 1 179 ? 9.070 -4.957 -23.788 1.00 86.62 179 GLN A CA 1
ATOM 1466 C C . GLN A 1 179 ? 10.256 -4.027 -24.058 1.00 86.62 179 GLN A C 1
ATOM 1468 O O . GLN A 1 179 ? 10.130 -3.080 -24.840 1.00 86.62 179 GLN A O 1
ATOM 1473 N N . LEU A 1 180 ? 11.415 -4.308 -23.459 1.00 84.19 180 LEU A N 1
ATOM 1474 C CA . LEU A 1 180 ? 12.645 -3.550 -23.688 1.00 84.19 180 LEU A CA 1
ATOM 1475 C C . LEU A 1 180 ? 13.134 -3.699 -25.129 1.00 84.19 180 LEU A C 1
ATOM 1477 O O . LEU A 1 180 ? 13.427 -2.693 -25.773 1.00 84.19 180 LEU A O 1
ATOM 1481 N N . HIS A 1 181 ? 13.134 -4.916 -25.676 1.00 87.69 181 HIS A N 1
ATOM 1482 C CA . HIS A 1 181 ? 13.478 -5.148 -27.080 1.00 87.69 181 HIS A CA 1
ATOM 1483 C C . HIS A 1 181 ? 12.585 -4.362 -28.042 1.00 87.69 181 HIS A C 1
ATOM 1485 O O . HIS A 1 181 ? 13.087 -3.728 -28.974 1.00 87.69 181 HIS A O 1
ATOM 1491 N N . ARG A 1 182 ? 11.267 -4.353 -27.804 1.00 86.12 182 ARG A N 1
ATOM 1492 C CA . ARG A 1 182 ? 10.321 -3.545 -28.590 1.00 86.12 182 ARG A CA 1
ATOM 1493 C C . ARG A 1 182 ? 10.608 -2.047 -28.478 1.00 86.12 182 ARG A C 1
ATOM 1495 O O . ARG A 1 182 ? 10.544 -1.342 -29.484 1.00 86.12 182 ARG A O 1
ATOM 1502 N N . ALA A 1 183 ? 10.945 -1.563 -27.284 1.00 83.69 183 ALA A N 1
ATOM 1503 C CA . ALA A 1 183 ? 11.268 -0.157 -27.058 1.00 83.69 183 ALA A CA 1
ATOM 1504 C C . ALA A 1 183 ? 12.573 0.270 -27.754 1.00 83.69 183 ALA A C 1
ATOM 1506 O O . ALA A 1 183 ? 12.606 1.339 -28.360 1.00 83.69 183 ALA A O 1
ATOM 1507 N N . ILE A 1 184 ? 13.617 -0.568 -27.715 1.00 85.50 184 ILE A N 1
ATOM 1508 C CA . ILE A 1 184 ? 14.897 -0.316 -28.399 1.00 85.50 184 ILE A CA 1
ATOM 1509 C C . ILE A 1 184 ? 14.684 -0.253 -29.912 1.00 85.50 184 ILE A C 1
ATOM 1511 O O . ILE A 1 184 ? 15.070 0.725 -30.545 1.00 85.50 184 ILE A O 1
ATOM 1515 N N . LYS A 1 185 ? 13.975 -1.233 -30.484 1.00 86.75 185 LYS A N 1
ATOM 1516 C CA . LYS A 1 185 ? 13.674 -1.252 -31.921 1.00 86.75 185 LYS A CA 1
ATOM 1517 C C . LYS A 1 185 ? 12.887 -0.011 -32.366 1.00 86.75 185 LYS A C 1
ATOM 1519 O O . LYS A 1 185 ? 13.208 0.600 -33.378 1.00 86.75 185 LYS A O 1
ATOM 1524 N N . SER A 1 186 ? 11.904 0.421 -31.570 1.00 82.38 186 SER A N 1
ATOM 1525 C CA . SER A 1 186 ? 11.163 1.665 -31.830 1.00 82.38 186 SER A CA 1
ATOM 1526 C C . SER A 1 186 ? 12.035 2.925 -31.755 1.00 82.38 186 SER A C 1
ATOM 1528 O O . SER A 1 186 ? 11.673 3.938 -32.357 1.00 82.38 186 SER A O 1
ATOM 1530 N N . TYR A 1 187 ? 13.121 2.909 -30.982 1.00 77.38 187 TYR A N 1
ATOM 1531 C CA . TYR A 1 187 ? 14.064 4.022 -30.909 1.00 77.38 187 TYR A CA 1
ATOM 1532 C C . TYR A 1 187 ? 14.966 4.065 -32.148 1.00 77.38 187 TYR A C 1
ATOM 1534 O O . TYR A 1 187 ? 15.165 5.138 -32.706 1.00 77.38 187 TYR A O 1
ATOM 1542 N N . GLU A 1 188 ? 15.436 2.908 -32.618 1.00 79.56 188 GLU A N 1
ATOM 1543 C CA . GLU A 1 188 ? 16.253 2.779 -33.835 1.00 79.56 188 GLU A CA 1
ATOM 1544 C C . GLU A 1 188 ? 15.478 3.125 -35.118 1.00 79.56 188 GLU A C 1
ATOM 1546 O O . GLU A 1 188 ? 16.047 3.668 -36.062 1.00 79.56 188 GLU A O 1
ATOM 1551 N N . GLU A 1 189 ? 14.169 2.855 -35.152 1.00 70.38 189 GLU A N 1
ATOM 1552 C CA . GLU A 1 189 ? 13.295 3.157 -36.296 1.00 70.38 189 GLU A CA 1
ATOM 1553 C C . GLU A 1 189 ? 12.830 4.623 -36.358 1.00 70.38 189 GLU A C 1
ATOM 1555 O O . GLU A 1 189 ? 12.281 5.045 -37.379 1.00 70.38 189 GLU A O 1
ATOM 1560 N N . LYS A 1 190 ? 13.045 5.429 -35.305 1.00 53.66 190 LYS A N 1
ATOM 1561 C CA . LYS A 1 190 ? 12.826 6.878 -35.398 1.00 53.66 190 LYS A CA 1
ATOM 1562 C C . LYS A 1 190 ? 13.966 7.479 -36.223 1.00 53.66 190 LYS A C 1
ATOM 1564 O O . LYS A 1 190 ? 15.100 7.483 -35.745 1.00 53.66 190 LYS A O 1
ATOM 1569 N N . PRO A 1 191 ? 13.705 8.031 -37.424 1.00 46.78 191 PRO A N 1
ATOM 1570 C CA . PRO A 1 191 ? 14.733 8.791 -38.111 1.00 46.78 191 PRO A CA 1
ATOM 1571 C C . PRO A 1 191 ? 15.161 9.934 -37.192 1.00 46.78 191 PRO A C 1
ATOM 1573 O O . PRO A 1 191 ? 14.323 10.558 -36.535 1.00 46.78 191 PRO A O 1
ATOM 1576 N N . LEU A 1 192 ? 16.466 10.197 -37.144 1.00 48.97 192 LEU A N 1
ATOM 1577 C CA . LEU A 1 192 ? 17.016 11.433 -36.608 1.00 48.97 192 LEU A CA 1
ATOM 1578 C C . LEU A 1 192 ? 16.347 12.588 -37.367 1.00 48.97 192 LEU A C 1
ATOM 1580 O O . LEU A 1 192 ? 16.830 13.009 -38.414 1.00 48.97 192 LEU A O 1
ATOM 1584 N N . THR A 1 193 ? 15.211 13.098 -36.886 1.00 45.62 193 THR A N 1
ATOM 1585 C CA . THR A 1 193 ? 14.791 14.456 -37.223 1.00 45.62 193 THR A CA 1
ATOM 1586 C C . THR A 1 193 ? 15.886 15.344 -36.672 1.00 45.62 193 THR A C 1
ATOM 1588 O O . THR A 1 193 ? 15.957 15.572 -35.467 1.00 45.62 193 THR A O 1
ATOM 1591 N N . ASN A 1 194 ? 16.798 15.696 -37.574 1.00 41.47 194 ASN A N 1
ATOM 1592 C CA . ASN A 1 194 ? 17.810 16.729 -37.492 1.00 41.47 194 ASN A CA 1
ATOM 1593 C C . ASN A 1 194 ? 17.665 17.610 -36.248 1.00 41.47 194 ASN A C 1
ATOM 1595 O O . ASN A 1 194 ? 16.934 18.598 -36.230 1.00 41.47 194 ASN A O 1
ATOM 1599 N N . VAL A 1 195 ? 18.444 17.273 -35.219 1.00 46.22 195 VAL A N 1
ATOM 1600 C CA . VAL A 1 195 ? 18.691 18.131 -34.051 1.00 46.22 195 VAL A CA 1
ATOM 1601 C C . VAL A 1 195 ? 19.300 19.480 -34.486 1.00 46.22 195 VAL A C 1
ATOM 1603 O O . VAL A 1 195 ? 19.292 20.436 -33.721 1.00 46.22 195 VAL A O 1
ATOM 1606 N N . SER A 1 196 ? 19.744 19.615 -35.742 1.00 38.28 196 SER A N 1
ATOM 1607 C CA . SER A 1 196 ? 20.195 20.881 -36.323 1.00 38.28 196 SER A CA 1
ATOM 1608 C C . SER A 1 196 ? 19.096 21.938 -36.510 1.00 38.28 196 SER A C 1
ATOM 1610 O O . SER A 1 196 ? 19.446 23.111 -36.583 1.00 38.28 196 SER A O 1
ATOM 1612 N N . ASP A 1 197 ? 17.804 21.582 -36.514 1.00 37.28 197 ASP A N 1
ATOM 1613 C CA . ASP A 1 197 ? 16.719 22.566 -36.717 1.00 37.28 197 ASP A CA 1
ATOM 1614 C C . ASP A 1 197 ? 16.074 23.064 -35.406 1.00 37.28 197 ASP A C 1
ATOM 1616 O O . ASP A 1 197 ? 15.281 24.003 -35.430 1.00 37.28 197 ASP A O 1
ATOM 1620 N N . GLN A 1 198 ? 16.433 22.496 -34.244 1.00 35.91 198 GLN A N 1
ATOM 1621 C CA . GLN A 1 198 ? 15.949 22.950 -32.923 1.00 35.91 198 GLN A CA 1
ATOM 1622 C C . GLN A 1 198 ? 16.998 23.706 -32.085 1.00 35.91 198 GLN A C 1
ATOM 1624 O O . GLN A 1 198 ? 16.685 24.174 -30.996 1.00 35.91 198 GLN A O 1
ATOM 1629 N N . ILE A 1 199 ? 18.222 23.900 -32.592 1.00 37.09 199 ILE A N 1
ATOM 1630 C CA . ILE A 1 199 ? 19.285 24.671 -31.904 1.00 37.09 199 ILE A CA 1
ATOM 1631 C C . ILE A 1 199 ? 19.102 26.203 -32.062 1.00 37.09 199 ILE A C 1
ATOM 1633 O O . ILE A 1 199 ? 19.895 26.989 -31.552 1.00 37.09 199 ILE A O 1
ATOM 1637 N N . VAL A 1 200 ? 18.038 26.675 -32.720 1.00 40.16 200 VAL A N 1
ATOM 1638 C CA . VAL A 1 200 ? 17.835 28.120 -32.967 1.00 40.16 200 VAL A CA 1
ATOM 1639 C C . VAL A 1 200 ? 17.300 28.898 -31.748 1.00 40.16 200 VAL A C 1
ATOM 1641 O O . VAL A 1 200 ? 17.324 30.123 -31.765 1.00 40.16 200 VAL A O 1
ATOM 1644 N N . GLU A 1 201 ? 16.940 28.251 -30.638 1.00 40.91 201 GLU A N 1
ATOM 1645 C CA . GLU A 1 201 ? 16.620 28.953 -29.380 1.00 40.91 201 GLU A CA 1
ATOM 1646 C C . GLU A 1 201 ? 17.414 28.376 -28.204 1.00 40.91 201 GLU A C 1
ATOM 1648 O O . GLU A 1 201 ? 16.878 27.725 -27.310 1.00 40.91 201 GLU A O 1
ATOM 1653 N N . ILE A 1 202 ? 18.728 28.606 -28.200 1.00 43.06 202 ILE A N 1
ATOM 1654 C CA . ILE A 1 202 ? 19.540 28.476 -26.987 1.00 43.06 202 ILE A CA 1
ATOM 1655 C C . ILE A 1 202 ? 20.118 29.854 -26.663 1.00 43.06 202 ILE A C 1
ATOM 1657 O O . ILE A 1 202 ? 20.771 30.483 -27.497 1.00 43.06 202 ILE A O 1
ATOM 1661 N N . ASP A 1 203 ? 19.827 30.298 -25.443 1.00 50.38 203 ASP A N 1
ATOM 1662 C CA . ASP A 1 203 ? 20.283 31.529 -24.802 1.00 50.38 203 ASP A CA 1
ATOM 1663 C C . ASP A 1 203 ? 21.807 31.731 -24.996 1.00 50.38 203 ASP A C 1
ATOM 1665 O O . ASP A 1 203 ? 22.574 30.786 -24.756 1.00 50.38 203 ASP A O 1
ATOM 1669 N N . PRO A 1 204 ? 22.279 32.909 -25.457 1.00 52.09 204 PRO A N 1
ATOM 1670 C CA . PRO A 1 204 ? 23.687 33.175 -25.774 1.00 52.09 204 PRO A CA 1
ATOM 1671 C C . PRO A 1 204 ? 24.704 32.816 -24.676 1.00 52.09 204 PRO A C 1
ATOM 1673 O O . PRO A 1 204 ? 25.851 32.520 -25.013 1.00 52.09 204 PRO A O 1
ATOM 1676 N N . GLU A 1 205 ? 24.309 32.764 -23.401 1.00 50.28 205 GLU A N 1
ATOM 1677 C CA . GLU A 1 205 ? 25.200 32.400 -22.285 1.00 50.28 205 GLU A CA 1
ATOM 1678 C C . GLU A 1 205 ? 25.655 30.926 -22.309 1.00 50.28 205 GLU A C 1
ATOM 1680 O O . GLU A 1 205 ? 26.777 30.605 -21.913 1.00 50.28 205 GLU A O 1
ATOM 1685 N N . VAL A 1 206 ? 24.840 30.003 -22.835 1.00 49.81 206 VAL A N 1
ATOM 1686 C CA . VAL A 1 206 ? 25.178 28.561 -22.856 1.00 49.81 206 VAL A CA 1
ATOM 1687 C C . VAL A 1 206 ? 26.266 28.252 -23.893 1.00 49.81 206 VAL A C 1
ATOM 1689 O O . VAL A 1 206 ? 27.037 27.300 -23.745 1.00 49.81 206 VAL A O 1
ATOM 1692 N N . ARG A 1 207 ? 26.377 29.086 -24.934 1.00 44.59 207 ARG A N 1
ATOM 1693 C CA . ARG A 1 207 ? 27.377 28.933 -26.000 1.00 44.59 207 ARG A CA 1
ATOM 1694 C C . ARG A 1 207 ? 28.789 29.287 -25.528 1.00 44.59 207 ARG A C 1
ATOM 1696 O O . ARG A 1 207 ? 29.754 28.719 -26.031 1.00 44.59 207 ARG A O 1
ATOM 1703 N N . GLU A 1 208 ? 28.911 30.181 -24.550 1.00 50.41 208 GLU A N 1
ATOM 1704 C CA . GLU A 1 208 ? 30.201 30.552 -23.959 1.00 50.41 208 GLU A CA 1
ATOM 1705 C C . GLU A 1 208 ? 30.730 29.461 -23.016 1.00 50.41 208 GLU A C 1
ATOM 1707 O O . GLU A 1 208 ? 31.925 29.170 -23.013 1.00 50.41 208 GLU A O 1
ATOM 1712 N N . ALA A 1 209 ? 29.834 28.776 -22.297 1.00 48.03 209 ALA A N 1
ATOM 1713 C CA . ALA A 1 209 ? 30.196 27.690 -21.387 1.00 48.03 209 ALA A CA 1
ATOM 1714 C C . ALA A 1 209 ? 30.739 26.440 -22.108 1.00 48.03 209 ALA A C 1
ATOM 1716 O O . ALA A 1 209 ? 31.611 25.756 -21.576 1.00 48.03 209 ALA A O 1
ATOM 1717 N N . LEU A 1 210 ? 30.266 26.151 -23.326 1.00 43.56 210 LEU A N 1
ATOM 1718 C CA . LEU A 1 210 ? 30.750 25.016 -24.124 1.00 43.56 210 LEU A CA 1
ATOM 1719 C C . LEU A 1 210 ? 32.153 25.252 -24.703 1.00 43.56 210 LEU A C 1
ATOM 1721 O O . LEU A 1 210 ? 32.935 24.312 -24.792 1.00 43.56 210 LEU A O 1
ATOM 1725 N N . ASN A 1 211 ? 32.516 26.501 -25.008 1.00 49.00 211 ASN A N 1
ATOM 1726 C CA . ASN A 1 211 ? 33.853 26.832 -25.515 1.00 49.00 211 ASN A CA 1
ATOM 1727 C C . ASN A 1 211 ? 34.949 26.767 -24.436 1.00 49.00 211 ASN A C 1
ATOM 1729 O O . ASN A 1 211 ? 36.125 26.743 -24.778 1.00 49.00 211 ASN A O 1
ATOM 1733 N N . PHE A 1 212 ? 34.582 26.735 -23.152 1.00 44.91 212 PHE A N 1
ATOM 1734 C CA . PHE A 1 212 ? 35.536 26.626 -22.042 1.00 44.91 212 PHE A CA 1
ATOM 1735 C C . PHE A 1 212 ? 35.937 25.183 -21.708 1.00 44.91 212 PHE A C 1
ATOM 1737 O O . PHE A 1 212 ? 36.882 24.982 -20.952 1.00 44.91 212 PHE A O 1
ATOM 1744 N N . ILE A 1 213 ? 35.218 24.186 -22.232 1.00 46.69 213 ILE A N 1
ATOM 1745 C CA . ILE A 1 213 ? 35.468 22.764 -21.940 1.00 46.69 213 ILE A CA 1
ATOM 1746 C C . ILE A 1 213 ? 36.427 22.137 -22.972 1.00 46.69 213 ILE A C 1
ATOM 1748 O O . ILE A 1 213 ? 37.059 21.127 -22.672 1.00 46.69 213 ILE A O 1
ATOM 1752 N N . ASP A 1 214 ? 36.605 22.772 -24.136 1.00 44.53 214 ASP A N 1
ATOM 1753 C CA . ASP A 1 214 ? 37.458 22.294 -25.237 1.00 44.53 214 ASP A CA 1
ATOM 1754 C C . ASP A 1 214 ? 38.839 22.997 -25.333 1.00 44.53 214 ASP A C 1
ATOM 1756 O O . ASP A 1 214 ? 39.496 22.950 -26.377 1.00 44.53 214 ASP A O 1
ATOM 1760 N N . THR A 1 215 ? 39.322 23.610 -24.245 1.00 41.19 215 THR A N 1
ATOM 1761 C CA . THR A 1 215 ? 40.718 24.094 -24.088 1.00 41.19 215 THR A CA 1
ATOM 1762 C C . THR A 1 215 ? 41.355 23.535 -22.833 1.00 41.19 215 THR A C 1
ATOM 1764 O O . THR A 1 215 ? 42.537 23.130 -22.915 1.00 41.19 215 THR A O 1
#

Sequence (215 aa):
MLIHEKTKEKQNGSHRVAAEIVAGIIRGSKYWTIEMLDELWKNLTVFLNEVCSNLNSNTCSCWGSCFKYAMENVDPRRMYRPIQFLQSLINNPAVINISSVTSLWYIIQQLDVFKWRVPSIWCYINDHVKKLLHHSFTAIRDRMAIVLSISLIFDLTLFHGESIRQPNIDQTIDEIHEQLHRAIKSYEEKPLTNVSDQIVEIDPEVREALNFIDT

InterPro domains:
  IPR035309 Proteasome activator complex subunit 4 [PTHR32170] (8-198)
  IPR055455 Proteasome activator complex subunit 4-like, HEAT repeat-like [PF23096] (8-88)

Foldseek 3Di:
DQLLVLLVDPDLVSLLVSLQVLLCVLLVCLPPDPVVVVVVLVVVLVVVVVSLLPDAPSSLVSNLVSLLSSPAPDQVVSVVSVLVSLVVCLVCVPRVDPRSSLSSLSSNLSCCNCQLNCQQSLVVLLVSLLVCCPPPDPSNNVSSVSSNVSQAVNLDPPDVDDPPRGDHPVVSVVSSVVVVVVVVVVVVPDPPPDPVVVPPDDDPVVVVVVVVVVD